Protein AF-A0A9D8TQY7-F1 (afdb_monomer)

Foldseek 3Di:
DVVVVVVVVVVVVVVVPPPPDDDDDDPDPPPPPPPPVPPPPPVPPPPPPQLDAAPADPDAQEEEEEDCVPPDPQLPPVCQQVADPDLPPDDPSSNVSVVVQVVVCVSRVHHHHYHYDHDDDQLPCLVVLLVLQVVVPVPRHPYYDYDPNSLVSNVVVVSFDFPLPDPDDPDDCVDAFWPNVVQQVPDPVSRTGRDGDGNSPCCVVSVPPDDDDDQVVCQVCVQVCCCVPPVDDDDVPDGPVNVVVVVD

Mean predicted aligned error: 16.56 Å

Radius of gyration: 27.58 Å; Cα contacts (8 Å, |Δi|>4): 219; chains: 1; bounding box: 53×70×76 Å

Secondary structure (DSSP, 8-state):
-HHHHHHHHHHHHHTTSS------------------------TT-------PPPPP-S--EEEEEE-GGGS-GGG--HHHHT--S-STTS-HHHHHHHHHHHHHHHHHT--EEEEEE----TTSSHHHHHHHHHTT-TT--SEEE--HHHHHHHHHTT-S--GGG--SSS--TTSTTB-HHHHHHT-SSSS---S--BTT-THHHHS-------HHHHHHTHHHHHHHHHSSPPPTT--HHHHHHHH-

Nearest PDB structures (foldseek):
  4u1x-assembly1_B  TM=4.548E-01  e=8.905E-01  Rattus norvegicus
  3n6v-assembly2_D  TM=4.865E-01  e=2.678E+00  Rattus norvegicus
  3n6v-assembly3_E  TM=4.275E-01  e=3.252E+00  Rattus norvegicus
  6qkz-assembly1_D  TM=2.836E-01  e=1.014E+00  Rattus norvegicus
  4u2q-assembly1_B  TM=2.685E-01  e=1.816E+00  Rattus norvegicus

pLDDT: mean 70.13, std 17.46, range [27.06, 92.38]

Structure (mmCIF, N/CA/C/O backbone):
data_AF-A0A9D8TQY7-F1
#
_entry.id   AF-A0A9D8TQY7-F1
#
loop_
_atom_site.group_PDB
_atom_site.id
_atom_site.type_symbol
_atom_site.label_atom_id
_atom_site.label_alt_id
_atom_site.label_comp_id
_atom_site.label_asym_id
_atom_site.label_entity_id
_atom_site.label_seq_id
_atom_site.pdbx_PDB_ins_code
_atom_site.Cartn_x
_atom_site.Cartn_y
_atom_site.Cartn_z
_atom_site.occupancy
_atom_site.B_iso_or_equiv
_atom_site.auth_seq_id
_atom_site.auth_comp_id
_atom_site.auth_asym_id
_atom_site.auth_atom_id
_atom_site.pdbx_PDB_model_num
ATOM 1 N N . MET A 1 1 ? 4.960 51.021 -53.515 1.00 54.62 1 MET A N 1
ATOM 2 C CA . MET A 1 1 ? 5.257 49.707 -54.134 1.00 54.62 1 MET A CA 1
ATOM 3 C C . MET A 1 1 ? 5.368 48.559 -53.124 1.00 54.62 1 MET A C 1
ATOM 5 O O . MET A 1 1 ? 4.685 47.575 -53.331 1.00 54.62 1 MET A O 1
ATOM 9 N N . LYS A 1 2 ? 6.082 48.676 -51.989 1.00 46.91 2 LYS A N 1
ATOM 10 C CA . LYS A 1 2 ? 6.204 47.576 -50.994 1.00 46.91 2 LYS A CA 1
ATOM 11 C C . LYS A 1 2 ? 4.916 47.194 -50.230 1.00 46.91 2 LYS A C 1
ATOM 13 O O . LYS A 1 2 ? 4.829 46.094 -49.707 1.00 46.91 2 LYS A O 1
ATOM 18 N N . ARG A 1 3 ? 3.904 48.071 -50.178 1.00 51.72 3 ARG A N 1
ATOM 19 C CA . ARG A 1 3 ? 2.602 47.786 -49.531 1.00 51.72 3 ARG A CA 1
ATOM 20 C C . ARG A 1 3 ? 1.597 47.065 -50.443 1.00 51.72 3 ARG A C 1
ATOM 22 O O . ARG A 1 3 ? 0.695 46.418 -49.933 1.00 51.72 3 ARG A O 1
ATOM 29 N N . LEU A 1 4 ? 1.778 47.127 -51.768 1.00 54.09 4 LEU A N 1
ATOM 30 C CA . LEU A 1 4 ? 0.938 46.380 -52.717 1.00 54.09 4 LEU A CA 1
ATOM 31 C C . LEU A 1 4 ? 1.364 44.907 -52.805 1.00 54.09 4 LEU A C 1
ATOM 33 O O . LEU A 1 4 ? 0.525 44.030 -52.965 1.00 54.09 4 LEU A O 1
ATOM 37 N N . THR A 1 5 ? 2.661 44.630 -52.647 1.00 59.47 5 THR A N 1
ATOM 38 C CA . THR A 1 5 ? 3.220 43.272 -52.728 1.00 59.47 5 THR A CA 1
ATOM 39 C C . THR A 1 5 ? 2.794 42.394 -51.548 1.00 59.47 5 THR A C 1
ATOM 41 O O . THR A 1 5 ? 2.527 41.214 -51.732 1.00 59.47 5 THR A O 1
ATOM 44 N N . VAL A 1 6 ? 2.659 42.974 -50.349 1.00 63.09 6 VAL A N 1
ATOM 45 C CA . VAL A 1 6 ? 2.203 42.252 -49.145 1.00 63.09 6 VAL A CA 1
ATOM 46 C C . VAL A 1 6 ? 0.713 41.901 -49.230 1.00 63.09 6 VAL A C 1
ATOM 48 O O . VAL A 1 6 ? 0.318 40.816 -48.814 1.00 63.09 6 VAL A O 1
ATOM 51 N N . LEU A 1 7 ? -0.106 42.769 -49.836 1.00 55.91 7 LEU A N 1
ATOM 52 C CA . LEU A 1 7 ? -1.533 42.498 -50.030 1.00 55.91 7 LEU A CA 1
ATOM 53 C C . LEU A 1 7 ? -1.775 41.377 -51.057 1.00 55.91 7 LEU A C 1
ATOM 55 O O . LEU A 1 7 ? -2.653 40.544 -50.861 1.00 55.91 7 LEU A O 1
ATOM 59 N N . LEU A 1 8 ? -0.963 41.325 -52.119 1.00 59.25 8 LEU A N 1
ATOM 60 C CA . LEU A 1 8 ? -1.016 40.272 -53.142 1.00 59.25 8 LEU A CA 1
ATOM 61 C C . LEU A 1 8 ? -0.548 38.904 -52.616 1.00 59.25 8 LEU A C 1
ATOM 63 O O . LEU A 1 8 ? -1.102 37.885 -53.021 1.00 59.25 8 LEU A O 1
ATOM 67 N N . LEU A 1 9 ? 0.407 38.871 -51.679 1.00 58.94 9 LEU A N 1
ATOM 68 C CA . LEU A 1 9 ? 0.838 37.630 -51.021 1.00 58.94 9 LEU A CA 1
ATOM 69 C C . LEU A 1 9 ? -0.196 37.094 -50.017 1.00 58.94 9 LEU A C 1
ATOM 71 O O . LEU A 1 9 ? -0.391 35.885 -49.940 1.00 58.94 9 LEU A O 1
ATOM 75 N N . LEU A 1 10 ? -0.902 37.971 -49.295 1.00 59.75 10 LEU A N 1
ATOM 76 C CA . LEU A 1 10 ? -1.998 37.570 -48.402 1.00 59.75 10 LEU A CA 1
ATOM 77 C C . LEU A 1 10 ? -3.225 37.063 -49.179 1.00 59.75 10 LEU A C 1
ATOM 79 O O . LEU A 1 10 ? -3.842 36.086 -48.762 1.00 59.75 10 LEU A O 1
ATOM 83 N N . LEU A 1 11 ? -3.538 37.653 -50.339 1.00 59.22 11 LEU A N 1
ATOM 84 C CA . LEU A 1 11 ? -4.644 37.187 -51.187 1.00 59.22 11 LEU A CA 1
ATOM 85 C C . LEU A 1 11 ? -4.376 35.808 -51.821 1.00 59.22 11 LEU A C 1
ATOM 87 O O . LEU A 1 11 ? -5.312 35.041 -52.028 1.00 59.22 11 LEU A O 1
ATOM 91 N N . ALA A 1 12 ? -3.111 35.474 -52.100 1.00 59.78 12 ALA A N 1
ATOM 92 C CA . ALA A 1 12 ? -2.728 34.189 -52.690 1.00 59.78 12 ALA A CA 1
ATOM 93 C C . ALA A 1 12 ? -2.844 33.007 -51.705 1.00 59.78 12 ALA A C 1
ATOM 95 O O . ALA A 1 12 ? -3.126 31.890 -52.130 1.00 59.78 12 ALA A O 1
ATOM 96 N N . ILE A 1 13 ? -2.686 33.249 -50.398 1.00 61.91 13 ILE A N 1
ATOM 97 C CA . ILE A 1 13 ? -2.799 32.214 -49.351 1.00 61.91 13 ILE A CA 1
ATOM 98 C C . ILE A 1 13 ? -4.272 31.932 -48.997 1.00 61.91 13 ILE A C 1
ATOM 100 O O . ILE A 1 13 ? -4.626 30.813 -48.636 1.00 61.91 13 ILE A O 1
ATOM 104 N N . LEU A 1 14 ? -5.161 32.916 -49.164 1.00 55.44 14 LEU A N 1
ATOM 105 C CA . LEU A 1 14 ? -6.606 32.754 -48.948 1.00 55.44 14 LEU A CA 1
ATOM 106 C C . LEU A 1 14 ? -7.331 32.052 -50.114 1.00 55.44 14 LEU A C 1
ATOM 108 O O . LEU A 1 14 ? -8.449 31.573 -49.936 1.00 55.44 14 LEU A O 1
ATOM 112 N N . ALA A 1 15 ? -6.704 31.941 -51.290 1.00 52.75 15 ALA A N 1
ATOM 113 C CA . ALA A 1 15 ? -7.315 31.349 -52.484 1.00 52.75 15 ALA A CA 1
ATOM 114 C C . ALA A 1 15 ? -7.179 29.814 -52.589 1.00 52.75 15 ALA A C 1
ATOM 116 O O . ALA A 1 15 ? -7.813 29.209 -53.451 1.00 52.75 15 ALA A O 1
ATOM 117 N N . THR A 1 16 ? -6.410 29.152 -51.714 1.00 55.72 16 THR A N 1
ATOM 118 C CA . THR A 1 16 ? -6.233 27.683 -51.738 1.00 55.72 16 THR A CA 1
ATOM 119 C C . THR A 1 16 ? -7.208 26.914 -50.836 1.00 55.72 16 THR A C 1
ATOM 121 O O . THR A 1 16 ? -7.104 25.697 -50.728 1.00 55.72 16 THR A O 1
ATOM 124 N N . GLY A 1 17 ? -8.178 27.589 -50.206 1.00 53.22 17 GLY A N 1
ATOM 125 C CA . GLY A 1 17 ? -9.135 26.973 -49.273 1.00 53.22 17 GLY A CA 1
ATOM 126 C C . GLY A 1 17 ? -10.486 26.533 -49.856 1.00 53.22 17 GLY A C 1
ATOM 127 O O . GLY A 1 17 ? -11.324 26.055 -49.100 1.00 53.22 17 GLY A O 1
ATOM 128 N N . LEU A 1 18 ? -10.747 26.706 -51.160 1.00 48.88 18 LEU A N 1
ATOM 129 C CA . LEU A 1 18 ? -12.101 26.545 -51.733 1.00 48.88 18 LEU A CA 1
ATOM 130 C C . LEU A 1 18 ? -12.198 25.597 -52.942 1.00 48.88 18 LEU A C 1
ATOM 132 O O . LEU A 1 18 ? -13.137 25.689 -53.728 1.00 48.88 18 LEU A O 1
ATOM 136 N N . ALA A 1 19 ? -11.276 24.643 -53.081 1.00 52.56 19 ALA A N 1
ATOM 137 C CA . ALA A 1 19 ? -11.350 23.621 -54.128 1.00 52.56 19 ALA A CA 1
ATOM 138 C C . ALA A 1 19 ? -11.209 22.197 -53.565 1.00 52.56 19 ALA A C 1
ATOM 140 O O . ALA A 1 19 ? -10.265 21.482 -53.877 1.00 52.56 19 ALA A O 1
ATOM 141 N N . SER A 1 20 ? -12.174 21.774 -52.745 1.00 39.06 20 SER A N 1
ATOM 142 C CA . SER A 1 20 ? -12.510 20.351 -52.596 1.00 39.06 20 SER A CA 1
ATOM 143 C C . SER A 1 20 ? -13.980 20.185 -52.197 1.00 39.06 20 SER A C 1
ATOM 145 O O . SER A 1 20 ? -14.322 19.820 -51.078 1.00 39.06 20 SER A O 1
ATOM 147 N N . CYS A 1 21 ? -14.867 20.493 -53.142 1.00 43.09 21 CYS A N 1
ATOM 148 C CA . CYS A 1 21 ? -16.241 19.999 -53.160 1.00 43.09 21 CYS A CA 1
ATOM 149 C C . CYS A 1 21 ? -16.398 19.172 -54.438 1.00 43.09 21 CYS A C 1
ATOM 151 O O . CYS A 1 21 ? -16.786 19.688 -55.484 1.00 43.09 21 CYS A O 1
ATOM 153 N N . GLY A 1 22 ? -16.030 17.892 -54.367 1.00 40.53 22 GLY A N 1
ATOM 154 C CA . GLY A 1 22 ? -16.432 16.899 -55.363 1.00 40.53 22 GLY A CA 1
ATOM 155 C C . GLY A 1 22 ? -17.918 16.535 -55.204 1.00 40.53 22 GLY A C 1
ATOM 156 O O . GLY A 1 22 ? -18.487 16.730 -54.127 1.00 40.53 22 GLY A O 1
ATOM 157 N N . PRO A 1 23 ? -18.581 16.032 -56.259 1.00 36.28 23 PRO A N 1
ATOM 158 C CA . PRO A 1 23 ? -20.018 15.775 -56.247 1.00 36.28 23 PRO A CA 1
ATOM 159 C C . PRO A 1 23 ? -20.405 14.688 -55.234 1.00 36.28 23 PRO A C 1
ATOM 161 O O . PRO A 1 23 ? -19.778 13.631 -55.156 1.00 36.28 23 PRO A O 1
ATOM 164 N N . LYS A 1 24 ? -21.489 14.954 -54.491 1.00 44.34 24 LYS A N 1
ATOM 165 C CA . LYS A 1 24 ? -22.156 14.026 -53.568 1.00 44.34 24 LYS A CA 1
ATOM 166 C C . LYS A 1 24 ? -22.461 12.689 -54.258 1.00 44.34 24 LYS A C 1
ATOM 168 O O . LYS A 1 24 ? -23.395 12.600 -55.053 1.00 44.34 24 LYS A O 1
ATOM 173 N N . LYS A 1 25 ? -21.729 11.638 -53.883 1.00 34.22 25 LYS A N 1
ATOM 174 C CA . LYS A 1 25 ? -22.266 10.271 -53.830 1.00 34.22 25 LYS A CA 1
ATOM 175 C C . LYS A 1 25 ? -23.003 10.116 -52.493 1.00 34.22 25 LYS A C 1
ATOM 177 O O . LYS A 1 25 ? -22.535 10.682 -51.504 1.00 34.22 25 LYS A O 1
ATOM 182 N N . PRO A 1 26 ? -24.152 9.423 -52.446 1.00 32.53 26 PRO A N 1
ATOM 183 C CA . PRO A 1 26 ? -24.892 9.245 -51.205 1.00 32.53 26 PRO A CA 1
ATOM 184 C C . PRO A 1 26 ? -23.993 8.511 -50.212 1.00 32.53 26 PRO A C 1
ATOM 186 O O . PRO A 1 26 ? -23.481 7.434 -50.514 1.00 32.53 26 PRO A O 1
ATOM 189 N N . ALA A 1 27 ? -23.760 9.129 -49.057 1.00 29.98 27 ALA A N 1
ATOM 190 C CA . ALA A 1 27 ? -23.162 8.439 -47.935 1.00 29.98 27 ALA A CA 1
ATOM 191 C C . ALA A 1 27 ? -24.153 7.356 -47.510 1.00 29.98 27 ALA A C 1
ATOM 193 O O . ALA A 1 27 ? -25.266 7.663 -47.081 1.00 29.98 27 ALA A O 1
ATOM 194 N N . THR A 1 28 ? -23.762 6.096 -47.680 1.00 32.41 28 THR A N 1
ATOM 195 C CA . THR A 1 28 ? -24.323 5.004 -46.898 1.00 32.41 28 THR A CA 1
ATOM 196 C C . THR A 1 28 ? -24.180 5.416 -45.442 1.00 32.41 28 THR A C 1
ATOM 198 O O . THR A 1 28 ? -23.069 5.626 -44.958 1.00 32.41 28 THR A O 1
ATOM 201 N N . THR A 1 29 ? -25.307 5.616 -44.772 1.00 33.50 29 THR A N 1
ATOM 202 C CA . THR A 1 29 ? -25.362 5.715 -43.322 1.00 33.50 29 THR A CA 1
ATOM 203 C C . THR A 1 29 ? -24.985 4.342 -42.775 1.00 33.50 29 THR A C 1
ATOM 205 O O . THR A 1 29 ? -25.846 3.520 -42.487 1.00 33.50 29 THR A O 1
ATOM 208 N N . GLU A 1 30 ? -23.688 4.062 -42.678 1.00 31.48 30 GLU A N 1
ATOM 209 C CA . GLU A 1 30 ? -23.213 3.173 -41.631 1.00 31.48 30 GLU A CA 1
ATOM 210 C C . GLU A 1 30 ? -23.289 3.999 -40.356 1.00 31.48 30 GLU A C 1
ATOM 212 O O . GLU A 1 30 ? -22.403 4.779 -40.013 1.00 31.48 30 GLU A O 1
ATOM 217 N N . THR A 1 31 ? -24.447 3.898 -39.706 1.00 29.09 31 THR A N 1
ATOM 218 C CA . THR A 1 31 ? -24.559 4.148 -38.281 1.00 29.09 31 THR A CA 1
ATOM 219 C C . THR A 1 31 ? -23.587 3.175 -37.629 1.00 29.09 31 THR A C 1
ATOM 221 O O . THR A 1 31 ? -23.940 2.033 -37.344 1.00 29.09 31 THR A O 1
ATOM 224 N N . THR A 1 32 ? -22.341 3.595 -37.427 1.00 29.09 32 THR A N 1
ATOM 225 C CA . THR A 1 32 ? -21.534 3.016 -36.364 1.00 29.09 32 THR A CA 1
ATOM 226 C C . THR A 1 32 ? -22.217 3.478 -35.095 1.00 29.09 32 THR A C 1
ATOM 228 O O . THR A 1 32 ? -21.957 4.560 -34.576 1.00 29.09 32 THR A O 1
ATOM 231 N N . THR A 1 33 ? -23.204 2.694 -34.673 1.00 29.23 33 THR A N 1
ATOM 232 C CA . THR A 1 33 ? -23.638 2.654 -33.292 1.00 29.23 33 THR A CA 1
ATOM 233 C C . THR A 1 33 ? -22.345 2.481 -32.512 1.00 29.23 33 THR A C 1
ATOM 235 O O . THR A 1 33 ? -21.700 1.435 -32.608 1.00 29.23 33 THR A O 1
ATOM 238 N N . GLU A 1 34 ? -21.900 3.534 -31.828 1.00 33.16 34 GLU A N 1
ATOM 239 C CA . GLU A 1 34 ? -21.079 3.339 -30.648 1.00 33.16 34 GLU A CA 1
ATOM 240 C C . GLU A 1 34 ? -21.919 2.410 -29.782 1.00 33.16 34 GLU A C 1
ATOM 242 O O . GLU A 1 34 ? -22.890 2.819 -29.148 1.00 33.16 34 GLU A O 1
ATOM 247 N N . ASN A 1 35 ? -21.606 1.117 -29.853 1.00 30.53 35 ASN A N 1
ATOM 248 C CA . ASN A 1 35 ? -21.857 0.228 -28.748 1.00 30.53 35 ASN A CA 1
ATOM 249 C C . ASN A 1 35 ? -21.014 0.829 -27.628 1.00 30.53 35 ASN A C 1
ATOM 251 O O . ASN A 1 35 ? -19.839 0.501 -27.472 1.00 30.53 35 ASN A O 1
ATOM 255 N N . GLU A 1 36 ? -21.613 1.784 -26.915 1.00 32.06 36 GLU A N 1
ATOM 256 C CA . GLU A 1 36 ? -21.389 1.964 -25.498 1.00 32.06 36 GLU A CA 1
ATOM 257 C C . GLU A 1 36 ? -21.323 0.537 -24.974 1.00 32.06 36 GLU A C 1
ATOM 259 O O . GLU A 1 36 ? -22.310 -0.202 -25.037 1.00 32.06 36 GLU A O 1
ATOM 264 N N . SER A 1 37 ? -20.108 0.080 -24.662 1.00 32.31 37 SER A N 1
ATOM 265 C CA . SER A 1 37 ? -19.941 -1.175 -23.966 1.00 32.31 37 SER A CA 1
ATOM 266 C C . SER A 1 37 ? -20.669 -0.938 -22.662 1.00 32.31 37 SER A C 1
ATOM 268 O O . SER A 1 37 ? -20.144 -0.298 -21.748 1.00 32.31 37 SER A O 1
ATOM 270 N N . GLU A 1 38 ? -21.928 -1.350 -22.647 1.00 27.86 38 GLU A N 1
ATOM 271 C CA . GLU A 1 38 ? -22.700 -1.552 -21.457 1.00 27.86 38 GLU A CA 1
ATOM 272 C C . GLU A 1 38 ? -21.769 -2.404 -20.604 1.00 27.86 38 GLU A C 1
ATOM 274 O O . GLU A 1 38 ? -21.530 -3.579 -20.889 1.00 27.86 38 GLU A O 1
ATOM 279 N N . TYR A 1 39 ? -21.128 -1.770 -19.618 1.00 27.11 39 TYR A N 1
ATOM 280 C CA . TYR A 1 39 ? -20.674 -2.492 -18.456 1.00 27.11 39 TYR A CA 1
ATOM 281 C C . TYR A 1 39 ? -21.967 -3.082 -17.929 1.00 27.11 39 TYR A C 1
ATOM 283 O O . TYR A 1 39 ? -22.702 -2.436 -17.179 1.00 27.11 39 TYR A O 1
ATOM 291 N N . THR A 1 40 ? -22.282 -4.295 -18.380 1.00 27.06 40 THR A N 1
ATOM 292 C CA . THR A 1 40 ? -23.133 -5.181 -17.627 1.00 27.06 40 THR A CA 1
ATOM 293 C C . THR A 1 40 ? -22.487 -5.161 -16.263 1.00 27.06 40 THR A C 1
ATOM 295 O O . THR A 1 40 ? -21.372 -5.654 -16.081 1.00 27.06 40 THR A O 1
ATOM 298 N N . THR A 1 41 ? -23.125 -4.452 -15.335 1.00 37.34 41 THR A N 1
ATOM 299 C CA . THR A 1 41 ? -22.855 -4.639 -13.926 1.00 37.34 41 THR A CA 1
ATOM 300 C C . THR A 1 41 ? -23.279 -6.074 -13.717 1.00 37.34 41 THR A C 1
ATOM 302 O O . THR A 1 41 ? -24.461 -6.351 -13.516 1.00 37.34 41 THR A O 1
ATOM 305 N N . ASP A 1 42 ? -22.338 -6.985 -13.937 1.00 31.97 42 ASP A N 1
ATOM 306 C CA . ASP A 1 42 ? -22.496 -8.357 -13.550 1.00 31.97 42 ASP A CA 1
ATOM 307 C C . ASP A 1 42 ? -22.674 -8.269 -12.042 1.00 31.97 42 ASP A C 1
ATOM 309 O O . ASP A 1 42 ? -21.753 -7.952 -11.286 1.00 31.97 42 ASP A O 1
ATOM 313 N N . LYS A 1 43 ? -23.934 -8.369 -11.622 1.00 37.94 43 LYS A N 1
ATOM 314 C CA . LYS A 1 43 ? -24.321 -8.303 -10.218 1.00 37.94 43 LYS A CA 1
ATOM 315 C C . LYS A 1 43 ? -23.876 -9.566 -9.471 1.00 37.94 43 LYS A C 1
ATOM 317 O O . LYS A 1 43 ? -24.206 -9.682 -8.300 1.00 37.94 43 LYS A O 1
ATOM 322 N N . ASP A 1 44 ? -23.094 -10.439 -10.114 1.00 38.28 44 ASP A N 1
ATOM 323 C CA . ASP A 1 44 ? -22.605 -11.712 -9.593 1.00 38.28 44 ASP A CA 1
ATOM 324 C C . ASP A 1 44 ? -21.063 -11.853 -9.604 1.00 38.28 44 ASP A C 1
ATOM 326 O O . ASP A 1 44 ? -20.536 -12.963 -9.680 1.00 38.28 44 ASP A O 1
ATOM 330 N N . VAL A 1 45 ? -20.297 -10.765 -9.411 1.00 40.97 45 VAL A N 1
ATOM 331 C CA . VAL A 1 45 ? -18.875 -10.879 -8.983 1.00 40.97 45 VAL A CA 1
ATOM 332 C C . VAL A 1 45 ? -18.749 -11.023 -7.457 1.00 40.97 45 VAL A C 1
ATOM 334 O O . VAL A 1 45 ? -17.706 -10.754 -6.873 1.00 40.97 45 VAL A O 1
ATOM 337 N N . ASP A 1 46 ? -19.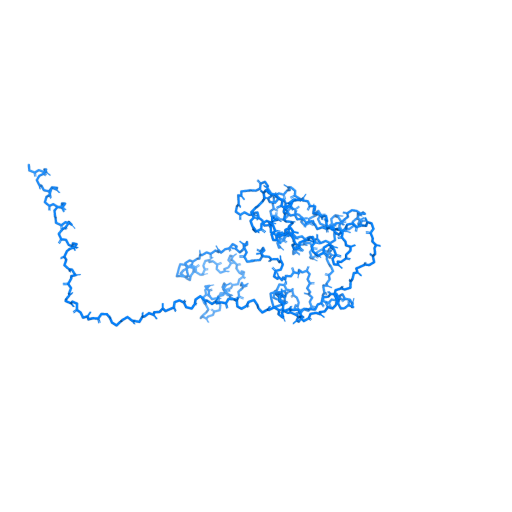798 -11.491 -6.777 1.00 47.03 46 ASP A N 1
ATOM 338 C CA . ASP A 1 46 ? -19.659 -12.052 -5.435 1.00 47.03 46 ASP A CA 1
ATOM 339 C C . ASP A 1 46 ? -19.588 -13.578 -5.534 1.00 47.03 46 ASP A C 1
ATOM 341 O O . ASP A 1 46 ? -20.464 -14.313 -5.085 1.00 47.03 46 ASP A O 1
ATOM 345 N N . LYS A 1 47 ? -18.474 -14.085 -6.078 1.00 45.91 47 LYS A N 1
ATOM 346 C CA . LYS A 1 47 ? -18.008 -15.430 -5.702 1.00 45.91 47 LYS A CA 1
ATOM 347 C C . LYS A 1 47 ? -17.380 -15.411 -4.299 1.00 45.91 47 LYS A C 1
ATOM 349 O O . LYS A 1 47 ? -16.416 -16.126 -4.050 1.00 45.91 47 LYS A O 1
ATOM 354 N N . GLY A 1 48 ? -17.894 -14.567 -3.398 1.00 46.50 48 GLY A N 1
ATOM 355 C CA . GLY A 1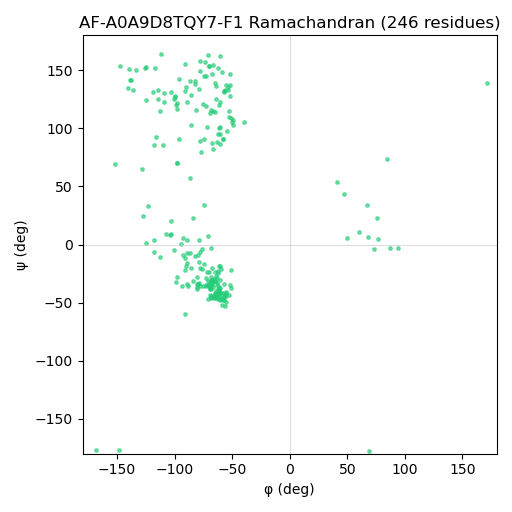 48 ? -18.270 -14.898 -2.031 1.00 46.50 48 GLY A CA 1
ATOM 356 C C . GLY A 1 48 ? -17.319 -15.811 -1.295 1.00 46.50 48 GLY A C 1
ATOM 357 O O . GLY A 1 48 ? -17.737 -16.836 -0.757 1.00 46.50 48 GLY A O 1
ATOM 358 N N . ARG A 1 49 ? -16.036 -15.453 -1.231 1.00 56.66 49 ARG A N 1
ATOM 359 C CA . ARG A 1 49 ? -15.230 -15.950 -0.125 1.00 56.66 49 ARG A CA 1
ATOM 360 C C . ARG A 1 49 ? -15.780 -15.253 1.113 1.00 56.66 49 ARG A C 1
ATOM 362 O O . ARG A 1 49 ? -15.725 -14.029 1.186 1.00 56.66 49 ARG A O 1
ATOM 369 N N . GLU A 1 50 ? -16.344 -16.017 2.047 1.00 58.50 50 GLU A N 1
ATOM 370 C CA . GLU A 1 50 ? -16.855 -15.457 3.299 1.00 58.50 50 GLU A CA 1
ATOM 371 C C . GLU A 1 50 ? -15.756 -14.618 3.961 1.00 58.50 50 GLU A C 1
ATOM 373 O O . GLU A 1 50 ? -14.739 -15.139 4.431 1.00 58.50 50 GLU A O 1
ATOM 378 N N . VAL A 1 51 ? -15.946 -13.297 3.965 1.00 64.19 51 VAL A N 1
ATOM 379 C CA . VAL A 1 51 ? -15.073 -12.377 4.686 1.00 64.19 51 VAL A CA 1
ATOM 380 C C . VAL A 1 51 ? -15.379 -12.574 6.159 1.00 64.19 51 VAL A C 1
ATOM 382 O O . VAL A 1 51 ? -16.400 -12.121 6.677 1.00 64.19 51 VAL A O 1
ATOM 385 N N . ARG A 1 52 ? -14.511 -13.322 6.835 1.00 67.06 52 ARG A N 1
ATOM 386 C CA . ARG A 1 52 ? -14.632 -13.544 8.269 1.00 67.06 52 ARG A CA 1
ATOM 387 C C . ARG A 1 52 ? -14.186 -12.281 8.995 1.00 67.06 52 ARG A C 1
ATOM 389 O O . ARG A 1 52 ? -13.029 -11.886 8.867 1.00 67.06 52 ARG A O 1
ATOM 396 N N . ALA A 1 53 ? -15.087 -11.700 9.784 1.00 69.88 53 ALA A N 1
ATOM 397 C CA . ALA A 1 53 ? -14.740 -10.613 10.689 1.00 69.88 53 ALA A CA 1
ATOM 398 C C . ALA A 1 53 ? -13.541 -11.017 11.558 1.00 69.88 53 ALA A C 1
ATOM 400 O O . ALA A 1 53 ? -13.456 -12.154 12.049 1.00 69.88 53 ALA A O 1
ATOM 401 N N . LEU A 1 54 ? -12.607 -10.086 11.728 1.00 72.12 54 LEU A N 1
ATOM 402 C CA . LEU A 1 54 ? -11.482 -10.286 12.620 1.00 72.12 54 LEU A CA 1
ATOM 403 C C . LEU A 1 54 ? -11.987 -10.264 14.071 1.00 72.12 54 LEU A C 1
ATOM 405 O O . LEU A 1 54 ? -13.035 -9.682 14.366 1.00 72.12 54 LEU A O 1
ATOM 409 N N . PRO A 1 55 ? -11.280 -10.928 15.001 1.00 72.94 55 PRO A N 1
ATOM 410 C CA . PRO A 1 55 ? -11.580 -10.787 16.416 1.00 72.94 55 PRO A CA 1
ATOM 411 C C . PRO A 1 55 ? -11.585 -9.306 16.799 1.00 72.94 55 PRO A C 1
ATOM 413 O O . PRO A 1 55 ? -10.680 -8.571 16.402 1.00 72.94 55 PRO A O 1
ATOM 416 N N . ALA A 1 56 ? -12.585 -8.892 17.580 1.00 70.56 56 ALA A N 1
ATOM 417 C CA . ALA A 1 56 ? -12.666 -7.527 18.079 1.00 70.56 56 ALA A CA 1
ATOM 418 C C . ALA A 1 56 ? -11.341 -7.135 18.752 1.00 70.56 56 ALA A C 1
ATOM 420 O O . ALA A 1 56 ? -10.824 -7.856 19.610 1.00 70.56 56 ALA A O 1
ATOM 421 N N . SER A 1 57 ? -10.793 -6.006 18.322 1.00 70.44 57 SER A N 1
ATOM 422 C CA . SER A 1 57 ? -9.514 -5.473 18.765 1.00 70.44 57 SER A CA 1
ATOM 423 C C . SER A 1 57 ? -9.649 -3.964 18.888 1.00 70.44 57 SER A C 1
ATOM 425 O O . SER A 1 57 ? -10.142 -3.315 17.971 1.00 70.44 57 SER A O 1
ATOM 427 N N . ASP A 1 58 ? -9.150 -3.405 19.988 1.00 75.44 58 ASP A N 1
ATOM 428 C CA . ASP A 1 58 ? -9.098 -1.951 20.191 1.00 75.44 58 ASP A CA 1
ATOM 429 C C . ASP A 1 58 ? -7.969 -1.288 19.374 1.00 75.44 58 ASP A C 1
ATOM 431 O O . ASP A 1 58 ? -7.802 -0.069 19.389 1.00 75.44 58 ASP A O 1
ATOM 435 N N . ARG A 1 59 ? -7.160 -2.092 18.672 1.00 81.69 59 ARG A N 1
ATOM 436 C CA . ARG A 1 59 ? -6.070 -1.630 17.809 1.00 81.69 59 ARG A CA 1
ATOM 437 C C . ARG A 1 59 ? -6.582 -1.293 16.408 1.00 81.69 59 ARG A C 1
ATOM 439 O O . ARG A 1 59 ? -7.178 -2.155 15.761 1.00 81.69 59 ARG A O 1
ATOM 446 N N . SER A 1 60 ? -6.253 -0.097 15.926 1.00 87.12 60 SER A N 1
ATOM 447 C CA . SER A 1 60 ? -6.364 0.286 14.517 1.00 87.12 60 SER A CA 1
ATOM 448 C C . SER A 1 60 ? -5.362 -0.482 13.648 1.00 87.12 60 SER A C 1
ATOM 450 O O . SER A 1 60 ? -4.249 -0.797 14.075 1.00 87.12 60 SER A O 1
ATOM 452 N N . PHE A 1 61 ? -5.751 -0.780 12.411 1.00 88.31 61 PHE A N 1
ATOM 453 C CA . PHE A 1 61 ? -4.836 -1.216 11.365 1.00 88.31 61 PHE A CA 1
ATOM 454 C C . PHE A 1 61 ? -4.153 0.012 10.762 1.00 88.31 61 PHE A C 1
ATOM 456 O O . PHE A 1 61 ? -4.818 0.874 10.186 1.00 88.31 61 PHE A O 1
ATOM 463 N N . LYS A 1 62 ? -2.836 0.113 10.922 1.00 90.38 62 LYS A N 1
ATOM 464 C CA . LYS A 1 62 ? -2.070 1.319 10.601 1.00 90.38 62 LYS A CA 1
ATOM 465 C C . LYS A 1 62 ? -1.421 1.216 9.230 1.00 90.38 62 LYS A C 1
ATOM 467 O O . LYS A 1 62 ? -0.602 0.328 8.996 1.00 90.38 62 LYS A O 1
ATOM 472 N N . ILE A 1 63 ? -1.739 2.157 8.352 1.00 89.69 63 ILE A N 1
ATOM 473 C CA . ILE A 1 63 ? -1.143 2.275 7.023 1.00 89.69 63 ILE A CA 1
ATOM 474 C C . ILE A 1 63 ? -0.304 3.548 6.996 1.00 89.69 63 ILE A C 1
ATOM 476 O O . ILE A 1 63 ? -0.847 4.644 7.107 1.00 89.69 63 ILE A O 1
ATOM 480 N N . GLU A 1 64 ? 1.008 3.402 6.849 1.00 89.00 64 GLU A N 1
ATOM 481 C CA . GLU A 1 64 ? 1.899 4.528 6.570 1.00 89.00 64 GLU A CA 1
ATOM 482 C C . GLU A 1 64 ? 1.893 4.841 5.079 1.00 89.00 64 GLU A C 1
ATOM 484 O O . GLU A 1 64 ? 1.893 3.933 4.246 1.00 89.00 64 GLU A O 1
ATOM 489 N N . MET A 1 65 ? 1.868 6.129 4.753 1.00 83.44 65 MET A N 1
ATOM 490 C CA . MET A 1 65 ? 1.968 6.618 3.389 1.00 83.44 65 MET A CA 1
ATOM 491 C C . MET A 1 65 ? 2.675 7.968 3.316 1.00 83.44 65 MET A C 1
ATOM 493 O O . MET A 1 65 ? 2.587 8.797 4.224 1.00 83.44 65 MET A O 1
ATOM 497 N N . SER A 1 66 ? 3.295 8.230 2.167 1.00 77.94 66 SER A N 1
ATOM 498 C CA . SER A 1 66 ? 3.761 9.575 1.824 1.00 77.94 66 SER A CA 1
ATOM 499 C C . SER A 1 66 ? 2.617 10.588 1.876 1.00 77.94 66 SER A C 1
ATOM 501 O O . SER A 1 66 ? 1.551 10.381 1.290 1.00 77.94 66 SER A O 1
ATOM 503 N N . ASP A 1 67 ? 2.854 11.726 2.525 1.00 76.06 67 ASP A N 1
ATOM 504 C CA . ASP A 1 67 ? 1.886 12.812 2.597 1.00 76.06 67 ASP A CA 1
ATOM 505 C C . ASP A 1 67 ? 1.844 13.611 1.293 1.00 76.06 67 ASP A C 1
ATOM 507 O O . ASP A 1 67 ? 2.390 14.702 1.205 1.00 76.06 67 ASP A O 1
ATOM 511 N N . PHE A 1 68 ? 1.173 13.142 0.247 1.00 69.88 68 PHE A N 1
ATOM 512 C CA . PHE A 1 68 ? 1.028 13.961 -0.965 1.00 69.88 68 PHE A CA 1
ATOM 513 C C . PHE A 1 68 ? -0.052 15.050 -0.850 1.00 69.88 68 PHE A C 1
ATOM 515 O O . PHE A 1 68 ? -0.254 15.822 -1.790 1.00 69.88 68 PHE A O 1
ATOM 522 N N . ARG A 1 69 ? -0.699 15.228 0.311 1.00 65.88 69 ARG A N 1
ATOM 523 C CA . ARG A 1 69 ? -1.783 16.216 0.478 1.00 65.88 69 ARG A CA 1
ATOM 524 C C . ARG A 1 69 ? -1.301 17.644 0.267 1.00 65.88 69 ARG A C 1
ATOM 526 O O . ARG A 1 69 ? -2.079 18.471 -0.216 1.00 65.88 69 ARG A O 1
ATOM 533 N N . ASN A 1 70 ? -0.027 17.909 0.551 1.00 59.19 70 ASN A N 1
ATOM 534 C CA . ASN A 1 70 ? 0.623 19.205 0.341 1.00 59.19 70 ASN A CA 1
ATOM 535 C C . ASN A 1 70 ? 1.481 19.278 -0.934 1.00 59.19 70 ASN A C 1
ATOM 537 O O . ASN A 1 70 ? 1.963 20.359 -1.271 1.00 59.19 70 ASN A O 1
ATOM 541 N N . ALA A 1 71 ? 1.646 18.169 -1.662 1.00 60.91 71 ALA A N 1
ATOM 542 C CA . ALA A 1 71 ? 2.368 18.154 -2.928 1.00 60.91 71 ALA A CA 1
ATOM 543 C C . ALA A 1 71 ? 1.572 18.861 -4.043 1.00 60.91 71 ALA A C 1
ATOM 545 O O . ALA A 1 71 ? 0.356 19.088 -3.930 1.00 60.91 71 ALA A O 1
ATOM 546 N N . GLU A 1 72 ? 2.260 19.222 -5.134 1.00 57.88 72 GLU A N 1
ATOM 547 C CA . GLU A 1 72 ? 1.601 19.708 -6.350 1.00 57.88 72 GLU A CA 1
ATOM 548 C C . GLU A 1 72 ? 0.500 18.722 -6.786 1.00 57.88 72 GLU A C 1
ATOM 550 O O . GLU A 1 72 ? 0.581 17.520 -6.541 1.00 57.88 72 GLU A O 1
ATOM 555 N N . LYS A 1 73 ? -0.584 19.245 -7.375 1.00 51.03 73 LYS A N 1
ATOM 556 C CA . LYS A 1 73 ? -1.871 18.543 -7.575 1.00 51.03 73 LYS A CA 1
ATOM 557 C C . LYS A 1 73 ? -1.785 17.155 -8.226 1.00 51.03 73 LYS A C 1
ATOM 559 O O . LYS A 1 73 ? -2.721 16.375 -8.055 1.00 51.03 73 LYS A O 1
ATOM 564 N N . ASP A 1 74 ? -0.713 16.859 -8.948 1.00 48.72 74 ASP A N 1
ATOM 565 C CA . ASP A 1 74 ? -0.635 15.718 -9.854 1.00 48.72 74 ASP A CA 1
ATOM 566 C C . ASP A 1 74 ? -0.049 14.445 -9.218 1.00 48.72 74 ASP A C 1
ATOM 568 O O . ASP A 1 74 ? -0.185 13.371 -9.797 1.00 48.72 74 ASP A O 1
ATOM 572 N N . SER A 1 75 ? 0.501 14.518 -8.000 1.00 55.16 75 SER A N 1
ATOM 573 C CA . SER A 1 75 ? 1.051 13.363 -7.259 1.00 55.16 75 SER A CA 1
ATOM 574 C C . SER A 1 75 ? 0.195 12.907 -6.066 1.00 55.16 75 SER A C 1
ATOM 576 O O . SER A 1 75 ? 0.614 12.046 -5.295 1.00 55.16 75 SER A O 1
ATOM 578 N N . LYS A 1 76 ? -1.027 13.441 -5.914 1.00 66.31 76 LYS A N 1
ATOM 579 C CA . LYS A 1 76 ? -1.954 13.079 -4.823 1.00 66.31 76 LYS A CA 1
ATOM 580 C C . LYS A 1 76 ? -2.633 11.745 -5.090 1.00 66.31 76 LYS A C 1
ATOM 582 O O . LYS A 1 76 ? -3.698 11.686 -5.709 1.00 66.31 76 LYS A O 1
ATOM 587 N N . ASN A 1 77 ? -1.998 10.679 -4.638 1.00 69.69 77 ASN A N 1
ATOM 588 C CA . ASN A 1 77 ? -2.534 9.330 -4.734 1.00 69.69 77 ASN A CA 1
ATOM 589 C C . ASN A 1 77 ? -3.208 8.859 -3.438 1.00 69.69 77 ASN A C 1
ATOM 591 O O . ASN A 1 77 ? -4.177 8.099 -3.472 1.00 69.69 77 ASN A O 1
ATOM 595 N N . ASP A 1 78 ? -2.759 9.397 -2.306 1.00 76.88 78 ASP A N 1
ATOM 596 C CA . ASP A 1 78 ? -3.290 9.164 -0.964 1.00 76.88 78 ASP A CA 1
ATOM 597 C C . ASP A 1 78 ? -4.814 9.358 -0.895 1.00 76.88 78 ASP A C 1
ATOM 599 O O . ASP A 1 78 ? -5.520 8.557 -0.284 1.00 76.88 78 ASP A O 1
ATOM 603 N N . ILE A 1 79 ? -5.352 10.339 -1.628 1.00 78.94 79 ILE A N 1
ATOM 604 C CA . ILE A 1 79 ? -6.793 10.619 -1.689 1.00 78.94 79 ILE A CA 1
ATOM 605 C C . ILE A 1 79 ? -7.626 9.463 -2.268 1.00 78.94 79 ILE A C 1
ATOM 607 O O . ILE A 1 79 ? -8.817 9.373 -1.974 1.00 78.94 79 ILE A O 1
ATOM 611 N N . TYR A 1 80 ? -7.035 8.588 -3.089 1.00 79.94 80 TYR A N 1
ATOM 612 C CA . TYR A 1 80 ? -7.711 7.430 -3.687 1.00 79.94 80 TYR A CA 1
ATOM 613 C C . TYR A 1 80 ? -7.600 6.170 -2.813 1.00 79.94 80 TYR A C 1
ATOM 615 O O . TYR A 1 80 ? -8.410 5.242 -2.946 1.00 79.94 80 TYR A O 1
ATOM 623 N N . LEU A 1 81 ? -6.644 6.155 -1.879 1.00 83.69 81 LEU A N 1
ATOM 624 C CA . LEU A 1 81 ? -6.494 5.114 -0.866 1.00 83.69 81 LEU A CA 1
ATOM 625 C C . LEU A 1 81 ? -7.254 5.453 0.419 1.00 83.69 81 LEU A C 1
ATOM 627 O O . LEU A 1 81 ? -8.147 4.700 0.799 1.00 83.69 81 LEU A O 1
ATOM 631 N N . ALA A 1 82 ? -6.924 6.565 1.074 1.00 87.00 82 ALA A N 1
ATOM 632 C CA . ALA A 1 82 ? -7.520 6.959 2.348 1.00 87.00 82 ALA A CA 1
ATOM 633 C C . ALA A 1 82 ? -8.942 7.502 2.183 1.00 87.00 82 ALA A C 1
ATOM 635 O O . ALA A 1 82 ? -9.823 7.218 2.996 1.00 87.00 82 ALA A O 1
ATOM 636 N N . GLY A 1 83 ? -9.190 8.213 1.081 1.00 86.56 83 GLY A N 1
ATOM 637 C CA . GLY A 1 83 ? -10.452 8.909 0.883 1.00 86.56 83 GLY A CA 1
ATOM 638 C C . GLY A 1 83 ? -10.626 10.095 1.833 1.00 86.56 83 GLY A C 1
ATOM 639 O O . GLY A 1 83 ? -9.723 10.445 2.589 1.00 86.56 83 GLY A O 1
ATOM 640 N N . PRO A 1 84 ? -11.779 10.769 1.760 1.00 87.50 84 PRO A N 1
ATOM 641 C CA . PRO A 1 84 ? -12.094 11.877 2.651 1.00 87.50 84 PRO A CA 1
ATOM 642 C C . PRO A 1 84 ? -12.526 11.391 4.041 1.00 87.50 84 PRO A C 1
ATOM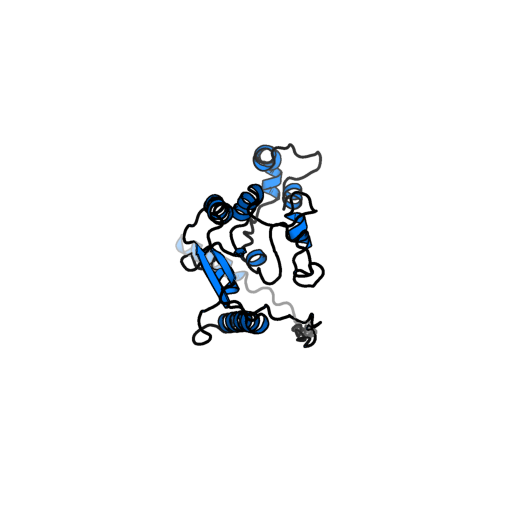 644 O O . PRO A 1 84 ? -13.061 10.296 4.179 1.00 87.50 84 PRO A O 1
ATOM 647 N N . ASP A 1 85 ? -12.404 12.254 5.053 1.00 86.69 85 ASP A N 1
ATOM 648 C CA . ASP A 1 85 ? -12.860 11.956 6.424 1.00 86.69 85 ASP A CA 1
ATOM 649 C C . ASP A 1 85 ? -14.394 11.914 6.556 1.00 86.69 85 ASP A C 1
ATOM 651 O O . ASP A 1 85 ? -14.941 11.293 7.470 1.00 86.69 85 ASP A O 1
ATOM 655 N N . ALA A 1 86 ? -15.099 12.590 5.644 1.00 87.94 86 ALA A N 1
ATOM 656 C CA . ALA A 1 86 ? -16.551 12.700 5.633 1.00 87.94 86 ALA A CA 1
ATOM 657 C C . ALA A 1 86 ? -17.126 12.450 4.238 1.00 87.94 86 ALA A C 1
ATOM 659 O O . ALA A 1 86 ? -16.508 12.748 3.212 1.00 87.94 86 ALA A O 1
ATOM 660 N N . ARG A 1 87 ? -18.353 11.926 4.221 1.00 89.25 87 ARG A N 1
ATOM 661 C CA . ARG A 1 87 ? -19.085 11.611 2.996 1.00 89.25 87 ARG A CA 1
ATOM 662 C C . ARG A 1 87 ? -19.683 12.855 2.340 1.00 89.25 87 ARG A C 1
ATOM 664 O O . ARG A 1 87 ? -19.771 12.931 1.116 1.00 89.25 87 ARG A O 1
ATOM 671 N N . GLU A 1 88 ? -20.140 13.822 3.128 1.00 91.81 88 GLU A N 1
ATOM 672 C CA . GLU A 1 88 ? -20.758 15.048 2.629 1.00 91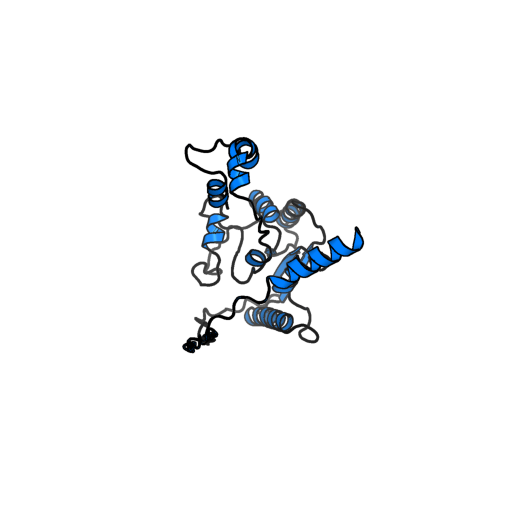.81 88 GLU A CA 1
ATOM 673 C C . GLU A 1 88 ? -19.719 16.059 2.123 1.00 91.81 88 GLU A C 1
ATOM 675 O O . GLU A 1 88 ? -18.602 16.148 2.621 1.00 91.81 88 GLU A O 1
ATOM 680 N N . GLY A 1 89 ? -20.100 16.872 1.133 1.00 87.50 89 GLY A N 1
ATOM 681 C CA . GLY A 1 89 ? -19.261 17.976 0.645 1.00 87.50 89 GLY A CA 1
ATOM 682 C C . GLY A 1 89 ? -18.096 17.569 -0.266 1.00 87.50 89 GLY A C 1
ATOM 683 O O . GLY A 1 89 ? -17.324 18.432 -0.677 1.00 87.50 89 GLY A O 1
ATOM 684 N N . VAL A 1 90 ? -17.988 16.287 -0.627 1.00 88.94 90 VAL A N 1
ATOM 685 C CA . VAL A 1 90 ? -16.950 15.755 -1.524 1.00 88.94 90 VAL A CA 1
ATOM 686 C C . VAL A 1 90 ? -17.520 15.292 -2.868 1.00 88.94 90 VAL A C 1
ATOM 688 O O . VAL A 1 90 ? -18.729 15.105 -3.036 1.00 88.94 90 VAL A O 1
ATOM 691 N N . SER A 1 91 ? -16.633 15.110 -3.850 1.00 89.06 91 SER A N 1
ATOM 692 C CA . SER A 1 91 ? -16.988 14.628 -5.190 1.00 89.06 91 SER A CA 1
ATOM 693 C C . SER A 1 91 ? -17.623 13.233 -5.155 1.00 89.06 91 SER A C 1
ATOM 695 O O . SER A 1 91 ? -17.454 12.478 -4.199 1.00 89.06 91 SER A O 1
ATOM 697 N N . SER A 1 92 ? -18.308 12.845 -6.234 1.00 89.81 92 SER A N 1
ATOM 698 C CA . SER A 1 92 ? -18.878 11.495 -6.373 1.00 89.81 92 SER A CA 1
ATOM 699 C C . SER A 1 92 ? -17.829 10.384 -6.234 1.00 89.81 92 SER A C 1
ATOM 701 O O . SER A 1 92 ? -18.123 9.322 -5.693 1.00 89.81 92 SER A O 1
ATOM 703 N N . ILE A 1 93 ? -16.597 10.636 -6.685 1.00 85.81 93 ILE A N 1
ATOM 704 C CA . ILE A 1 93 ? -15.460 9.725 -6.509 1.00 85.81 93 ILE A CA 1
ATOM 705 C C . ILE A 1 93 ? -15.061 9.653 -5.029 1.00 85.81 93 ILE A C 1
ATOM 707 O O . ILE A 1 93 ? -14.921 8.556 -4.500 1.00 85.81 93 ILE A O 1
ATOM 711 N N . GLY A 1 94 ? -14.957 10.797 -4.343 1.00 88.75 94 GLY A N 1
ATOM 712 C CA . GLY A 1 94 ? -14.666 10.847 -2.906 1.00 88.75 94 GLY A CA 1
ATOM 713 C C . GLY A 1 94 ? -15.692 10.079 -2.067 1.00 88.75 94 GLY A C 1
ATOM 714 O O . GLY A 1 94 ? -15.306 9.316 -1.188 1.00 88.75 94 GLY A O 1
ATOM 715 N N . GLN A 1 95 ? -16.982 10.197 -2.399 1.00 92.00 95 GLN A N 1
ATOM 716 C CA . GLN A 1 95 ? -18.052 9.430 -1.745 1.00 92.00 95 GLN A CA 1
ATOM 717 C C . GLN A 1 95 ? -17.871 7.921 -1.931 1.00 92.00 95 GLN A C 1
ATOM 719 O O . GLN A 1 95 ? -17.969 7.171 -0.968 1.00 92.00 95 GLN A O 1
ATOM 724 N N . LYS A 1 96 ? -17.547 7.465 -3.149 1.00 90.50 96 LYS A N 1
ATOM 725 C CA . LYS A 1 96 ? -17.306 6.038 -3.422 1.00 90.50 96 LYS A CA 1
ATOM 726 C C . LYS A 1 96 ? -16.111 5.486 -2.644 1.00 90.50 96 LYS A C 1
ATOM 728 O O . LYS A 1 96 ? -16.168 4.350 -2.190 1.00 90.50 96 LYS A O 1
ATOM 733 N N . ILE A 1 97 ? -15.043 6.270 -2.496 1.00 88.94 97 ILE A N 1
ATOM 734 C CA . ILE A 1 97 ? -13.853 5.865 -1.733 1.00 88.94 97 ILE A CA 1
ATOM 735 C C . ILE A 1 97 ? -14.179 5.791 -0.237 1.00 88.94 97 ILE A C 1
ATOM 737 O O . ILE A 1 97 ? -13.831 4.804 0.407 1.00 88.94 97 ILE A O 1
ATOM 741 N N . TYR A 1 98 ? -14.905 6.783 0.293 1.00 91.31 98 TYR A N 1
ATOM 742 C CA . TYR A 1 98 ? -15.409 6.759 1.669 1.00 91.31 98 TYR A CA 1
ATOM 743 C C . TYR A 1 98 ? -16.260 5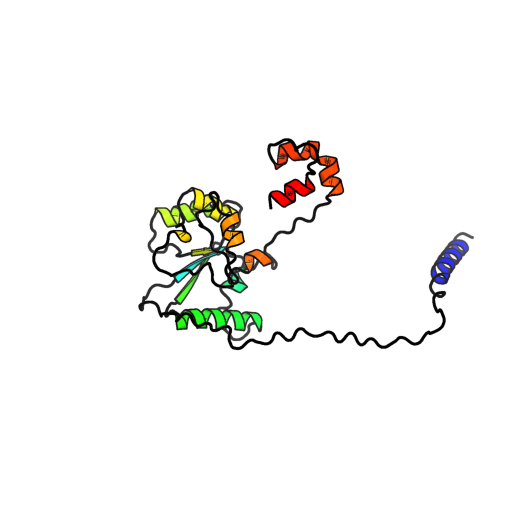.509 1.929 1.00 91.31 98 TYR A C 1
ATOM 745 O O . TYR A 1 98 ? -15.972 4.745 2.849 1.00 91.31 98 TYR A O 1
ATOM 753 N N . ASP A 1 99 ? -17.261 5.263 1.076 1.00 92.38 99 ASP A N 1
ATOM 754 C CA . ASP A 1 99 ? -18.178 4.129 1.203 1.00 92.38 99 ASP A CA 1
ATOM 755 C C . ASP A 1 99 ? -17.414 2.788 1.104 1.00 92.38 99 ASP A C 1
ATOM 757 O O . ASP A 1 99 ? -17.683 1.866 1.876 1.00 92.38 99 ASP A O 1
ATOM 761 N N . ARG A 1 100 ? -16.409 2.684 0.216 1.00 90.31 100 ARG A N 1
ATOM 762 C CA . ARG A 1 100 ? -15.517 1.512 0.102 1.00 90.31 100 ARG A CA 1
ATOM 763 C C . ARG A 1 100 ? -14.770 1.244 1.409 1.00 90.31 100 ARG A C 1
ATOM 765 O O . ARG A 1 100 ? -14.784 0.114 1.894 1.00 90.31 100 ARG A O 1
ATOM 772 N N . ASN A 1 101 ? -14.111 2.261 1.961 1.00 90.19 101 ASN A N 1
ATOM 773 C CA . ASN A 1 101 ? -13.286 2.108 3.158 1.00 90.19 101 ASN A CA 1
ATOM 774 C C . ASN A 1 101 ? -14.155 1.802 4.386 1.00 90.19 101 ASN A C 1
ATOM 776 O O . ASN A 1 101 ? -13.863 0.850 5.106 1.00 90.19 101 ASN A O 1
ATOM 780 N N . LYS A 1 102 ? -15.284 2.506 4.565 1.00 91.12 102 LYS A N 1
ATOM 781 C CA . LYS A 1 102 ? -16.249 2.204 5.637 1.00 91.12 102 LYS A CA 1
ATOM 782 C C . LYS A 1 102 ? -16.812 0.800 5.549 1.00 91.12 102 LYS A C 1
ATOM 784 O O . LYS A 1 102 ? -16.868 0.100 6.557 1.00 91.12 102 LYS A O 1
ATOM 789 N N . ARG A 1 103 ? -17.143 0.341 4.343 1.00 89.88 103 ARG A N 1
ATOM 790 C CA . ARG A 1 103 ? -17.618 -1.026 4.150 1.00 89.88 103 ARG A CA 1
ATOM 791 C C . ARG A 1 103 ? -16.570 -2.067 4.557 1.00 89.88 103 ARG A C 1
ATOM 793 O O . ARG A 1 103 ? -16.941 -3.083 5.142 1.00 89.88 103 ARG A O 1
ATOM 800 N N . ALA A 1 104 ? -15.292 -1.833 4.255 1.00 86.50 104 ALA A N 1
ATOM 801 C CA . ALA A 1 104 ? -14.202 -2.724 4.650 1.00 86.50 104 ALA A CA 1
ATOM 802 C C . ALA A 1 104 ? -14.011 -2.758 6.177 1.00 86.50 104 ALA A C 1
ATOM 804 O O . ALA A 1 104 ? -13.918 -3.844 6.748 1.00 86.50 104 ALA A O 1
ATOM 805 N N . GLU A 1 105 ? -14.027 -1.594 6.834 1.00 88.19 105 GLU A N 1
ATOM 806 C CA . GLU A 1 105 ? -13.972 -1.473 8.299 1.00 88.19 105 GLU A CA 1
ATOM 807 C C . GLU A 1 105 ? -15.113 -2.249 8.977 1.00 88.19 105 GLU A C 1
ATOM 809 O O . GLU A 1 105 ? -14.875 -3.049 9.882 1.00 88.19 105 GLU A O 1
ATOM 814 N N . GLU A 1 106 ? -16.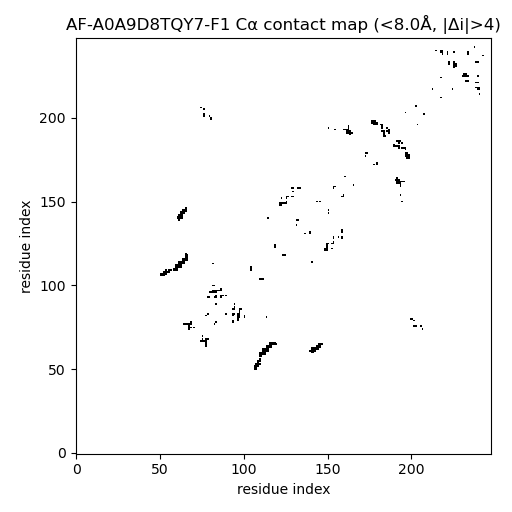348 -2.081 8.495 1.00 86.94 106 GLU A N 1
ATOM 815 C CA . GLU A 1 106 ? -17.536 -2.766 9.017 1.00 86.94 106 GLU A CA 1
ATOM 816 C C . GLU A 1 106 ? -17.489 -4.286 8.818 1.00 86.94 106 GLU A C 1
ATOM 818 O O . GLU A 1 106 ? -17.844 -5.040 9.723 1.00 86.94 106 GLU A O 1
ATOM 823 N N . LEU A 1 107 ? -17.063 -4.747 7.636 1.00 84.56 107 LEU A N 1
ATOM 824 C CA . LEU A 1 107 ? -16.948 -6.175 7.323 1.00 84.56 107 LEU A CA 1
ATOM 825 C C . LEU A 1 107 ? -15.914 -6.878 8.193 1.00 84.56 107 LEU A C 1
ATOM 827 O O . LEU A 1 107 ? -16.127 -8.007 8.635 1.00 84.56 107 LEU A O 1
ATOM 831 N N . LEU A 1 108 ? -14.774 -6.221 8.388 1.00 82.69 108 LEU A N 1
ATOM 832 C CA . LEU A 1 108 ? -13.635 -6.795 9.086 1.00 82.69 108 LEU A CA 1
ATOM 833 C C . LEU A 1 108 ? -13.691 -6.540 10.593 1.00 82.69 108 LEU A C 1
ATOM 835 O O . LEU A 1 108 ? -12.993 -7.230 11.331 1.00 82.69 108 LEU A O 1
ATOM 839 N N . GLY A 1 109 ? -14.522 -5.600 11.052 1.00 86.00 109 GLY A N 1
ATOM 840 C CA . GLY A 1 109 ? -14.585 -5.189 12.452 1.00 86.00 109 GLY A CA 1
ATOM 841 C C . GLY A 1 109 ? -13.313 -4.473 12.908 1.00 86.00 109 GLY A C 1
ATOM 842 O O . GLY A 1 109 ? -12.896 -4.645 14.052 1.00 86.00 109 GLY A O 1
ATOM 843 N N . VAL A 1 110 ? -12.674 -3.713 12.013 1.00 85.94 110 VAL A N 1
ATOM 844 C CA . VAL A 1 110 ? -11.425 -2.980 12.278 1.00 85.94 110 VAL A CA 1
ATOM 845 C C . VAL A 1 110 ? -11.588 -1.505 11.946 1.00 85.94 110 VAL A C 1
ATOM 847 O O . VAL A 1 110 ? -12.353 -1.156 11.054 1.00 85.94 110 VAL A O 1
ATOM 850 N N . SER A 1 111 ? -10.836 -0.645 12.627 1.00 88.75 111 SER A N 1
ATOM 851 C CA . SER A 1 111 ? -10.601 0.729 12.181 1.00 88.75 111 SER A CA 1
ATOM 852 C C . SER A 1 111 ? -9.283 0.806 11.419 1.00 88.75 111 SER A C 1
ATOM 854 O O . SER A 1 111 ? -8.314 0.138 11.784 1.00 88.75 111 SER A O 1
ATOM 856 N N . VAL A 1 112 ? -9.232 1.618 10.368 1.00 89.25 112 VAL A N 1
ATOM 857 C CA . VAL A 1 112 ? -8.001 1.906 9.629 1.00 89.25 112 VAL A CA 1
ATOM 858 C C . VAL A 1 112 ? -7.498 3.289 10.027 1.00 89.25 112 VAL A C 1
ATOM 860 O O . VAL A 1 112 ? -8.246 4.263 10.050 1.00 89.25 112 VAL A O 1
ATOM 863 N N . GLU A 1 113 ? -6.213 3.378 10.350 1.00 90.50 113 GLU A N 1
ATOM 864 C CA . GLU A 1 113 ? -5.529 4.628 10.664 1.00 90.50 113 GLU A CA 1
ATOM 865 C C . GLU A 1 113 ? -4.470 4.904 9.598 1.00 90.50 113 GLU A C 1
ATOM 867 O O . GLU A 1 113 ? -3.595 4.074 9.349 1.00 90.50 113 GLU A O 1
ATOM 872 N N . TYR A 1 114 ? -4.547 6.079 8.978 1.00 88.12 114 TYR A N 1
ATOM 873 C CA . TYR A 1 114 ? -3.582 6.521 7.978 1.00 88.12 114 TYR A CA 1
ATOM 874 C C . TYR A 1 114 ? -2.547 7.437 8.626 1.00 88.12 114 TYR A C 1
ATOM 876 O O . TYR A 1 114 ? -2.874 8.515 9.127 1.00 88.12 114 TYR A O 1
ATOM 884 N N . LEU A 1 115 ? -1.295 6.990 8.618 1.00 87.38 115 LEU A N 1
ATOM 885 C CA . LEU A 1 115 ? -0.141 7.719 9.120 1.00 87.38 115 LEU A CA 1
ATOM 886 C C . LEU A 1 115 ? 0.577 8.356 7.935 1.00 87.38 115 LEU A C 1
ATOM 888 O O . LEU A 1 115 ? 0.897 7.679 6.963 1.00 87.38 115 LEU A O 1
ATOM 892 N N . TYR A 1 116 ? 0.820 9.658 8.018 1.00 84.12 116 TYR A N 1
ATOM 893 C CA . TYR A 1 116 ? 1.369 10.425 6.910 1.00 84.12 116 TYR A CA 1
ATOM 894 C C . TYR A 1 116 ? 2.808 10.834 7.195 1.00 84.12 116 TYR A C 1
ATOM 896 O O . TYR A 1 116 ? 3.094 11.403 8.252 1.00 84.12 116 TYR A O 1
ATOM 904 N N . TRP A 1 117 ? 3.692 10.574 6.238 1.00 77.94 117 TRP A N 1
ATOM 905 C CA . TRP A 1 117 ? 5.090 10.981 6.286 1.00 77.94 117 TRP A CA 1
ATOM 906 C C . TRP A 1 117 ? 5.312 12.254 5.465 1.00 77.94 117 TRP A C 1
ATOM 908 O O . TRP A 1 117 ? 5.067 12.272 4.259 1.00 77.94 117 TRP A O 1
ATOM 918 N N . ASP A 1 118 ? 5.788 13.321 6.108 1.00 72.25 118 ASP A N 1
ATOM 919 C CA . ASP A 1 118 ? 5.892 14.664 5.517 1.00 72.25 118 ASP A CA 1
ATOM 920 C C . ASP A 1 118 ? 7.217 14.947 4.789 1.00 72.25 118 ASP A C 1
ATOM 922 O O . ASP A 1 118 ? 7.358 15.985 4.139 1.00 72.25 118 ASP A O 1
ATOM 926 N N . GLN A 1 119 ? 8.196 14.041 4.869 1.00 65.56 119 GLN A N 1
ATOM 927 C CA . GLN A 1 119 ? 9.463 14.205 4.161 1.00 65.56 119 GLN A CA 1
ATOM 928 C C . GLN A 1 119 ? 9.437 13.608 2.759 1.00 65.56 119 GLN A C 1
ATOM 930 O O . GLN A 1 119 ? 9.246 12.407 2.562 1.00 65.56 119 GLN A O 1
ATOM 935 N N . TYR A 1 120 ? 9.723 14.478 1.794 1.00 61.22 120 TYR A N 1
ATOM 936 C CA . TYR A 1 120 ? 9.861 14.141 0.387 1.00 61.22 120 TYR A CA 1
ATOM 937 C C . TYR A 1 120 ? 11.340 14.036 0.022 1.00 61.22 120 TYR A C 1
ATOM 939 O O . TYR A 1 120 ? 12.110 14.979 0.213 1.00 61.22 120 TYR A O 1
ATOM 947 N N . GLY A 1 121 ? 11.732 12.901 -0.543 1.00 62.09 121 GLY A N 1
ATOM 948 C CA . GLY A 1 121 ? 13.075 12.687 -1.063 1.00 62.09 121 GLY A CA 1
ATOM 949 C C . GLY A 1 121 ? 13.274 11.235 -1.459 1.00 62.09 121 GLY A C 1
ATOM 950 O O . GLY A 1 121 ? 12.825 10.338 -0.752 1.00 62.09 121 GLY A O 1
ATOM 951 N N . TRP A 1 122 ? 13.944 11.011 -2.588 1.00 61.34 122 TRP A N 1
ATOM 952 C CA . TRP A 1 122 ? 14.408 9.677 -2.963 1.00 61.34 122 TRP A CA 1
ATOM 953 C C . TRP A 1 122 ? 15.312 9.127 -1.853 1.00 61.34 122 TRP A C 1
ATOM 955 O O . TRP A 1 122 ? 16.205 9.843 -1.401 1.00 61.34 122 TRP A O 1
ATOM 965 N N . GLU A 1 123 ? 15.079 7.883 -1.424 1.00 67.62 123 GLU A N 1
ATOM 966 C CA . GLU A 1 123 ? 15.877 7.174 -0.404 1.00 67.62 123 GLU A CA 1
ATOM 967 C C . GLU A 1 123 ? 15.770 7.731 1.030 1.00 67.62 123 GLU A C 1
ATOM 969 O O . GLU A 1 123 ? 16.482 7.280 1.932 1.00 67.62 123 GLU A O 1
ATOM 974 N N . ALA A 1 124 ? 14.887 8.702 1.276 1.00 76.31 124 ALA A N 1
ATOM 975 C CA . ALA A 1 124 ? 14.740 9.319 2.593 1.00 76.31 124 ALA A CA 1
ATOM 976 C C . ALA A 1 124 ? 13.973 8.436 3.592 1.00 76.31 124 ALA A C 1
ATOM 978 O O . ALA A 1 124 ? 14.098 8.624 4.802 1.00 76.31 124 ALA A O 1
ATOM 979 N N . GLN A 1 125 ? 13.179 7.477 3.110 1.00 81.38 125 GLN A N 1
ATOM 980 C CA . GLN A 1 125 ? 12.233 6.738 3.947 1.00 81.38 125 GLN A CA 1
ATOM 981 C C . GLN A 1 125 ? 12.775 5.382 4.380 1.00 81.38 125 GLN A C 1
ATOM 983 O O . GLN A 1 125 ? 12.492 4.941 5.493 1.00 81.38 125 GLN A O 1
ATOM 988 N N . ALA A 1 126 ? 13.596 4.730 3.552 1.00 86.06 126 ALA A N 1
ATOM 989 C CA . ALA A 1 126 ? 14.156 3.422 3.886 1.00 86.06 126 ALA A CA 1
ATOM 990 C C . ALA A 1 126 ? 14.863 3.368 5.267 1.00 86.06 126 ALA A C 1
ATOM 992 O O . ALA A 1 126 ? 14.610 2.412 6.009 1.00 86.06 126 ALA A O 1
ATOM 993 N N . PRO A 1 127 ? 15.688 4.360 5.683 1.00 87.56 127 PRO A N 1
ATOM 994 C CA . PRO A 1 127 ? 16.311 4.359 7.014 1.00 87.56 127 PRO A CA 1
ATOM 995 C C . PRO A 1 127 ? 15.302 4.430 8.165 1.00 87.56 127 PRO A C 1
ATOM 997 O O . PRO A 1 127 ? 15.505 3.834 9.226 1.00 87.56 127 PRO A O 1
ATOM 1000 N N . GLU A 1 128 ? 14.204 5.149 7.966 1.00 86.31 128 GLU A N 1
ATOM 1001 C CA . GLU A 1 128 ? 13.184 5.336 8.990 1.00 86.31 128 GLU A CA 1
ATOM 1002 C C . GLU A 1 128 ? 12.243 4.138 9.089 1.00 86.31 128 GLU A C 1
ATOM 1004 O O . GLU A 1 128 ? 11.933 3.702 10.198 1.00 86.31 128 GLU A O 1
ATOM 1009 N N . ILE A 1 129 ? 11.889 3.522 7.956 1.00 89.12 129 ILE A N 1
ATOM 1010 C CA . ILE A 1 129 ? 11.216 2.217 7.930 1.00 89.12 129 ILE A CA 1
ATOM 1011 C C . ILE A 1 129 ? 12.051 1.201 8.715 1.00 89.12 129 ILE A C 1
ATOM 1013 O O . ILE A 1 129 ? 11.536 0.539 9.619 1.00 89.12 129 ILE A O 1
ATOM 1017 N N . TYR A 1 130 ? 13.357 1.121 8.436 1.00 89.69 130 TYR A N 1
ATOM 1018 C CA . TYR A 1 130 ? 14.256 0.227 9.162 1.00 89.69 130 TYR A CA 1
ATOM 1019 C C . TYR A 1 130 ? 14.249 0.503 10.667 1.00 89.69 130 TYR A C 1
ATOM 1021 O O . TYR A 1 130 ? 14.145 -0.424 11.471 1.00 89.69 130 TYR A O 1
ATOM 1029 N N . LYS A 1 131 ? 14.315 1.770 11.080 1.00 88.12 131 LYS A N 1
ATOM 1030 C CA . LYS A 1 131 ? 14.260 2.165 12.492 1.00 88.12 131 LYS A CA 1
ATOM 1031 C C . LYS A 1 131 ? 12.936 1.773 13.155 1.00 88.12 131 LYS A C 1
ATOM 1033 O O . LYS A 1 131 ? 12.966 1.183 14.236 1.00 88.12 131 LYS A O 1
ATOM 1038 N N . LEU A 1 132 ? 11.793 2.046 12.526 1.00 87.56 132 LEU A N 1
ATOM 1039 C CA . LEU A 1 132 ? 10.469 1.686 13.050 1.00 87.56 132 LEU A CA 1
ATOM 1040 C C . LEU A 1 132 ? 10.330 0.169 13.234 1.00 87.56 132 LEU A C 1
ATOM 1042 O O . LEU A 1 132 ? 9.922 -0.298 14.299 1.00 87.56 132 LEU A O 1
ATOM 1046 N N . VAL A 1 133 ? 10.739 -0.605 12.225 1.00 88.25 133 VAL A N 1
ATOM 1047 C CA . VAL A 1 133 ? 10.634 -2.069 12.247 1.00 88.25 133 VAL A CA 1
ATOM 1048 C C . VAL A 1 133 ? 11.625 -2.690 13.237 1.00 88.25 133 VAL A C 1
ATOM 1050 O O . VAL A 1 133 ? 11.247 -3.540 14.047 1.00 88.25 133 VAL A O 1
ATOM 1053 N N . SER A 1 134 ? 12.891 -2.263 13.219 1.00 85.88 134 SER A N 1
ATOM 1054 C CA . SER A 1 134 ? 13.951 -2.841 14.063 1.00 85.88 134 SER A CA 1
ATOM 1055 C C . SER A 1 134 ? 13.761 -2.556 15.553 1.00 85.88 134 SER A C 1
ATOM 1057 O O . SER A 1 134 ? 14.093 -3.401 16.388 1.00 85.88 134 SER A O 1
ATOM 1059 N N . THR A 1 135 ? 13.185 -1.405 15.904 1.00 85.50 135 THR A N 1
ATOM 1060 C CA . THR A 1 135 ? 12.899 -1.050 17.303 1.00 85.50 135 THR A CA 1
ATOM 1061 C C . THR A 1 135 ? 11.640 -1.716 17.850 1.00 85.50 135 THR A C 1
ATOM 1063 O O . THR A 1 135 ? 11.416 -1.658 19.060 1.00 85.50 135 THR A O 1
ATOM 1066 N N . LYS A 1 136 ? 10.839 -2.379 16.997 1.00 75.94 136 LYS A N 1
ATOM 1067 C CA . LYS A 1 136 ? 9.514 -2.920 17.344 1.00 75.94 136 LYS A CA 1
ATOM 1068 C C . LYS A 1 136 ? 8.672 -1.883 18.086 1.00 75.94 136 LYS A C 1
ATOM 1070 O O . LYS A 1 136 ? 8.071 -2.192 19.119 1.00 75.94 136 LYS A O 1
ATOM 1075 N N . ALA A 1 137 ? 8.700 -0.645 17.594 1.00 73.56 137 ALA A N 1
ATOM 1076 C CA . ALA A 1 137 ? 7.953 0.441 18.196 1.00 73.56 137 ALA A CA 1
ATOM 1077 C C . ALA A 1 137 ? 6.481 0.014 18.325 1.00 73.56 137 ALA A C 1
ATOM 1079 O O . ALA A 1 137 ? 5.916 -0.576 17.403 1.00 73.56 137 ALA A O 1
ATOM 1080 N N . ALA A 1 138 ? 5.872 0.236 19.493 1.00 67.88 138 ALA A N 1
ATOM 1081 C CA . ALA A 1 138 ? 4.503 -0.220 19.761 1.00 67.88 138 ALA A CA 1
ATOM 1082 C C . ALA A 1 138 ? 3.474 0.409 18.799 1.00 67.88 138 ALA A C 1
ATOM 1084 O O . ALA A 1 138 ? 2.360 -0.087 18.647 1.00 67.88 138 ALA A O 1
ATOM 1085 N N . ASP A 1 139 ? 3.861 1.505 18.157 1.00 73.06 139 ASP A N 1
ATOM 1086 C CA . ASP A 1 139 ? 3.121 2.282 17.182 1.00 73.06 139 ASP A CA 1
ATOM 1087 C C . ASP A 1 139 ? 3.579 2.067 15.732 1.00 73.06 139 ASP A C 1
ATOM 1089 O O . ASP A 1 139 ? 3.077 2.773 14.857 1.00 73.06 139 ASP A O 1
ATOM 1093 N N . ALA A 1 140 ? 4.464 1.097 15.466 1.00 83.75 140 ALA A N 1
ATOM 1094 C CA . ALA A 1 140 ? 4.925 0.794 14.116 1.00 83.75 140 ALA A CA 1
ATOM 1095 C C . ALA A 1 140 ? 3.738 0.502 13.165 1.00 83.75 140 ALA A C 1
ATOM 1097 O O . ALA A 1 140 ? 2.801 -0.204 13.560 1.00 83.75 140 ALA A O 1
ATOM 1098 N N . PRO A 1 141 ? 3.767 1.026 11.925 1.00 89.19 141 PRO A N 1
ATOM 1099 C CA . PRO A 1 141 ? 2.752 0.739 10.916 1.00 89.19 141 PRO A CA 1
ATOM 1100 C C . PRO A 1 141 ? 2.651 -0.758 10.595 1.00 89.19 141 PRO A C 1
ATOM 1102 O O . PRO A 1 141 ? 3.650 -1.477 10.622 1.00 89.19 141 PRO A O 1
ATOM 1105 N N . ASP A 1 142 ? 1.449 -1.218 10.243 1.00 87.88 142 ASP A N 1
ATOM 1106 C CA . ASP A 1 142 ? 1.217 -2.588 9.772 1.00 87.88 142 ASP A CA 1
ATOM 1107 C C . ASP A 1 142 ? 1.600 -2.759 8.300 1.00 87.88 142 ASP A C 1
ATOM 1109 O O . ASP A 1 142 ? 2.062 -3.824 7.887 1.00 87.88 142 ASP A O 1
ATOM 1113 N N . VAL A 1 143 ? 1.388 -1.706 7.507 1.00 88.31 143 VAL A N 1
ATOM 1114 C CA . VAL A 1 143 ? 1.679 -1.656 6.074 1.00 88.31 143 VAL A CA 1
ATOM 1115 C C . VAL A 1 143 ? 2.304 -0.309 5.738 1.00 88.31 143 VAL A C 1
ATOM 1117 O O . VAL A 1 143 ? 1.885 0.724 6.257 1.00 88.31 143 VAL A O 1
ATOM 1120 N N . PHE A 1 144 ? 3.280 -0.339 4.836 1.00 88.19 144 PHE A N 1
ATOM 1121 C CA . PHE A 1 144 ? 3.901 0.841 4.246 1.00 88.19 144 PHE A CA 1
ATOM 1122 C C . PHE A 1 144 ? 3.460 0.936 2.785 1.00 88.19 144 PHE A C 1
ATOM 1124 O O . PHE A 1 144 ? 3.655 -0.008 2.015 1.00 88.19 144 PHE A O 1
ATOM 1131 N N . VAL A 1 145 ? 2.850 2.056 2.406 1.00 85.38 145 VAL A N 1
ATOM 1132 C CA . VAL A 1 145 ? 2.426 2.355 1.034 1.00 85.38 145 VAL A CA 1
ATOM 1133 C C . VAL A 1 145 ? 3.213 3.557 0.556 1.00 85.38 145 VAL A C 1
ATOM 1135 O O . VAL A 1 145 ? 2.854 4.707 0.803 1.00 85.38 145 VAL A O 1
ATOM 1138 N N . ASN A 1 146 ? 4.335 3.273 -0.095 1.00 80.56 146 ASN A N 1
ATOM 1139 C CA . ASN A 1 146 ? 5.315 4.300 -0.380 1.00 80.56 146 ASN A CA 1
ATOM 1140 C C . ASN A 1 146 ? 6.093 4.075 -1.679 1.00 80.56 146 ASN A C 1
ATOM 1142 O O . ASN A 1 146 ? 5.808 3.147 -2.437 1.00 80.56 146 ASN A O 1
ATOM 1146 N N . MET A 1 147 ? 7.059 4.956 -1.955 1.00 77.38 147 MET A N 1
ATOM 1147 C CA . MET A 1 147 ? 7.876 4.886 -3.165 1.00 77.38 147 MET A CA 1
ATOM 1148 C C . MET A 1 147 ? 8.600 3.541 -3.272 1.00 77.38 147 MET A C 1
ATOM 1150 O O . MET A 1 147 ? 9.270 3.088 -2.344 1.00 77.38 147 MET A O 1
ATOM 1154 N N . ILE A 1 148 ? 8.504 2.914 -4.447 1.00 79.12 148 ILE A N 1
ATOM 1155 C CA . ILE A 1 148 ? 9.002 1.550 -4.668 1.00 79.12 148 ILE A CA 1
ATOM 1156 C C . ILE A 1 148 ? 10.510 1.405 -4.424 1.00 79.12 148 ILE A C 1
ATOM 1158 O O . ILE A 1 148 ? 10.956 0.355 -3.973 1.00 79.12 148 ILE A O 1
ATOM 1162 N N . PHE A 1 149 ? 11.292 2.463 -4.665 1.00 78.62 149 PHE A N 1
ATOM 1163 C CA . PHE A 1 149 ? 12.732 2.477 -4.399 1.00 78.62 149 PHE A CA 1
ATOM 1164 C C . PHE A 1 149 ? 13.040 2.377 -2.900 1.00 78.62 149 PHE A C 1
ATOM 1166 O O . PHE A 1 149 ? 13.862 1.557 -2.494 1.00 78.62 149 PHE A O 1
ATOM 1173 N N . ASP A 1 150 ? 12.343 3.151 -2.067 1.00 82.50 150 ASP A N 1
ATOM 1174 C CA . ASP A 1 150 ? 12.482 3.096 -0.610 1.00 82.50 150 ASP A CA 1
ATOM 1175 C C . ASP A 1 150 ? 12.019 1.746 -0.048 1.00 82.50 150 ASP A C 1
ATOM 1177 O O . ASP A 1 150 ? 12.713 1.144 0.777 1.00 82.50 150 ASP A O 1
ATOM 1181 N N . LEU A 1 151 ? 10.897 1.218 -0.552 1.00 85.12 151 LEU A N 1
ATOM 1182 C CA . LEU A 1 151 ? 10.410 -0.110 -0.173 1.00 85.12 151 LEU A CA 1
ATOM 1183 C C . LEU A 1 151 ? 11.386 -1.220 -0.598 1.00 85.12 151 LEU A C 1
ATOM 1185 O O . LEU A 1 151 ? 11.643 -2.147 0.173 1.00 85.12 151 LEU A O 1
ATOM 1189 N N . GLY A 1 152 ? 11.983 -1.120 -1.787 1.00 83.81 152 GLY A N 1
ATOM 1190 C CA . GLY A 1 152 ? 13.023 -2.040 -2.252 1.00 83.81 152 GLY A CA 1
ATOM 1191 C C . GLY A 1 152 ? 14.253 -2.019 -1.341 1.00 83.81 152 GLY A C 1
ATOM 1192 O O . GLY A 1 152 ? 14.701 -3.066 -0.868 1.00 83.81 152 GLY A O 1
ATOM 1193 N N . ASN A 1 153 ? 14.746 -0.827 -0.999 1.00 84.69 153 ASN A N 1
ATOM 1194 C CA . ASN A 1 153 ? 15.882 -0.659 -0.092 1.00 84.69 153 ASN A CA 1
ATOM 1195 C C . ASN A 1 153 ? 15.594 -1.204 1.318 1.00 84.69 153 ASN A C 1
ATOM 1197 O O . ASN A 1 153 ? 16.443 -1.881 1.903 1.00 84.69 153 ASN A O 1
ATOM 1201 N N . ALA A 1 154 ? 14.399 -0.965 1.862 1.00 87.50 154 ALA A N 1
ATOM 1202 C CA . ALA A 1 154 ? 13.983 -1.517 3.152 1.00 87.50 154 ALA A CA 1
ATOM 1203 C C . ALA A 1 154 ? 13.810 -3.051 3.105 1.00 87.50 154 ALA A C 1
ATOM 1205 O O . ALA A 1 154 ? 14.165 -3.747 4.064 1.00 87.50 154 ALA A O 1
ATOM 1206 N N . THR A 1 155 ? 13.345 -3.599 1.976 1.00 87.44 155 THR A N 1
ATOM 1207 C CA . THR A 1 155 ? 13.258 -5.053 1.741 1.00 87.44 155 THR A CA 1
ATOM 1208 C C . THR A 1 155 ? 14.629 -5.711 1.861 1.00 87.44 155 THR A C 1
ATOM 1210 O O . THR A 1 155 ? 14.770 -6.710 2.566 1.00 87.44 155 THR A O 1
ATOM 1213 N N . MET A 1 156 ? 15.659 -5.120 1.245 1.00 84.19 156 MET 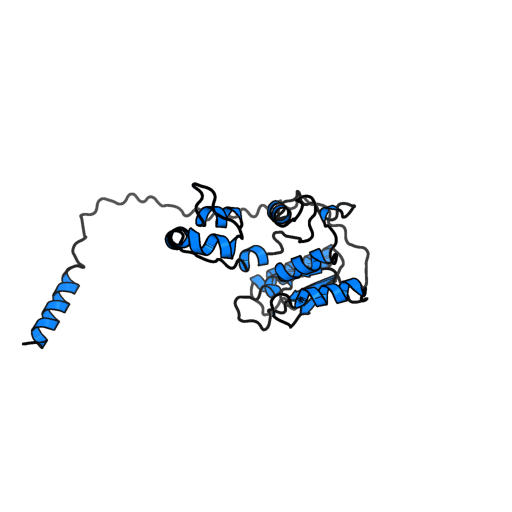A N 1
ATOM 1214 C CA . MET A 1 156 ? 17.036 -5.630 1.310 1.00 84.19 156 MET A CA 1
ATOM 1215 C C . MET A 1 156 ? 17.610 -5.648 2.733 1.00 84.19 156 MET A C 1
ATOM 1217 O O . MET A 1 156 ? 18.515 -6.429 3.023 1.00 84.19 156 MET A O 1
ATOM 1221 N N . GLN A 1 157 ? 17.063 -4.830 3.634 1.00 86.44 157 GLN A N 1
ATOM 1222 C CA . GLN A 1 157 ? 17.425 -4.792 5.054 1.00 86.44 157 GLN A CA 1
ATOM 1223 C C . GLN A 1 157 ? 16.590 -5.753 5.920 1.00 86.44 157 GLN A C 1
ATOM 1225 O O . GLN A 1 157 ? 16.747 -5.782 7.139 1.00 86.44 157 GLN A O 1
ATOM 1230 N N . GLY A 1 158 ? 15.706 -6.552 5.314 1.00 87.94 158 GLY A N 1
ATOM 1231 C CA . GLY A 1 158 ? 14.872 -7.523 6.021 1.00 87.94 158 GLY A CA 1
ATOM 1232 C C . GLY A 1 158 ? 13.692 -6.905 6.775 1.00 87.94 158 GLY A C 1
ATOM 1233 O O . GLY A 1 158 ? 13.192 -7.522 7.714 1.00 87.94 158 GLY A O 1
ATOM 1234 N N . CYS A 1 159 ? 13.243 -5.704 6.388 1.00 89.31 159 CYS A N 1
ATOM 1235 C CA . CYS A 1 159 ? 12.150 -5.010 7.079 1.00 89.31 159 CYS A CA 1
ATOM 1236 C C . CYS A 1 159 ? 10.773 -5.644 6.832 1.00 89.31 159 CYS A C 1
ATOM 1238 O O . CYS A 1 159 ? 9.866 -5.474 7.643 1.00 89.31 159 CYS A O 1
ATOM 1240 N N . PHE A 1 160 ? 10.604 -6.372 5.725 1.00 88.81 160 PHE A N 1
ATOM 1241 C CA . PHE A 1 160 ? 9.307 -6.898 5.303 1.00 88.81 160 PHE A CA 1
ATOM 1242 C C . PHE A 1 160 ? 9.265 -8.419 5.280 1.00 88.81 160 PHE A C 1
ATOM 1244 O O . PHE A 1 160 ? 10.268 -9.110 5.083 1.00 88.81 160 PHE A O 1
ATOM 1251 N N . LYS A 1 161 ? 8.057 -8.944 5.478 1.00 87.56 161 LYS A N 1
ATOM 1252 C CA . LYS A 1 161 ? 7.779 -10.375 5.433 1.00 87.56 161 LYS A CA 1
ATOM 1253 C C . LYS A 1 161 ? 7.494 -10.804 3.999 1.00 87.56 161 LYS A C 1
ATOM 1255 O O . LYS A 1 161 ? 6.790 -10.106 3.280 1.00 87.56 161 LYS A O 1
ATOM 1260 N N . ASP A 1 162 ? 7.997 -11.974 3.620 1.00 88.06 162 ASP A N 1
ATOM 1261 C CA . ASP A 1 162 ? 7.624 -12.602 2.355 1.00 88.06 162 ASP A CA 1
ATOM 1262 C C . ASP A 1 162 ? 6.145 -13.011 2.397 1.00 88.06 162 ASP A C 1
ATOM 1264 O O . ASP A 1 162 ? 5.751 -13.877 3.186 1.00 88.06 162 ASP A O 1
ATOM 1268 N N . LEU A 1 163 ? 5.341 -12.376 1.550 1.00 86.81 163 LEU A N 1
ATOM 1269 C CA . LEU A 1 163 ? 3.897 -12.533 1.437 1.00 86.81 163 LEU A CA 1
ATOM 1270 C C . LEU A 1 163 ? 3.500 -13.950 1.017 1.00 86.81 163 LEU A C 1
ATOM 1272 O O . LEU A 1 163 ? 2.476 -14.455 1.477 1.00 86.81 163 LEU A O 1
ATOM 1276 N N . TRP A 1 164 ? 4.315 -14.621 0.198 1.00 85.19 164 TRP A N 1
ATOM 1277 C CA . TRP A 1 164 ? 4.043 -15.992 -0.246 1.00 85.19 164 TRP A CA 1
ATOM 1278 C C . TRP A 1 164 ? 4.370 -17.034 0.825 1.00 85.19 164 TRP A C 1
ATOM 1280 O O . TRP A 1 164 ? 3.820 -18.134 0.806 1.00 85.19 164 TRP A O 1
ATOM 1290 N N . SER A 1 165 ? 5.205 -16.675 1.803 1.00 83.94 165 SER A N 1
ATOM 1291 C CA . SER A 1 165 ? 5.520 -17.536 2.947 1.00 83.94 165 SER A CA 1
ATOM 1292 C C . SER A 1 165 ? 4.486 -17.480 4.075 1.00 83.94 165 SER A C 1
ATOM 1294 O O . SER A 1 165 ? 4.585 -18.264 5.021 1.00 83.94 165 SER A O 1
ATOM 1296 N N . ILE A 1 166 ? 3.522 -16.548 4.037 1.00 79.12 166 ILE A N 1
ATOM 1297 C CA . ILE A 1 166 ? 2.557 -16.358 5.127 1.00 79.12 166 ILE A CA 1
ATOM 1298 C C . ILE A 1 166 ? 1.600 -17.563 5.171 1.00 79.12 166 ILE A C 1
ATOM 1300 O O . ILE A 1 166 ? 0.798 -17.748 4.255 1.00 79.12 166 ILE A O 1
ATOM 1304 N N . PRO A 1 167 ? 1.639 -18.386 6.236 1.00 60.31 167 PRO A N 1
ATOM 1305 C CA . PRO A 1 167 ? 0.790 -19.563 6.322 1.00 60.31 167 PRO A CA 1
ATOM 1306 C C . PRO A 1 167 ? -0.669 -19.173 6.585 1.00 60.31 167 PRO A C 1
ATOM 1308 O O . PRO A 1 167 ? -0.950 -18.255 7.356 1.00 60.31 167 PRO A O 1
ATOM 1311 N N . GLY A 1 168 ? -1.595 -19.938 6.002 1.00 59.69 168 GLY A N 1
ATOM 1312 C CA . GLY A 1 168 ? -3.025 -19.843 6.296 1.00 59.69 168 GLY A CA 1
ATOM 1313 C C . GLY A 1 168 ? -3.762 -18.764 5.504 1.00 59.69 168 GLY A C 1
ATOM 1314 O O . GLY A 1 168 ? -4.148 -17.759 6.071 1.00 59.69 168 GLY A O 1
ATOM 1315 N N . SER A 1 169 ? -3.995 -19.003 4.210 1.00 56.22 169 SER A N 1
ATOM 1316 C CA . SER A 1 169 ? -5.104 -18.474 3.382 1.00 56.22 169 SER A CA 1
ATOM 1317 C C . SER A 1 169 ? -5.437 -16.967 3.366 1.00 56.22 169 SER A C 1
ATOM 1319 O O . SER A 1 169 ? -6.435 -16.609 2.742 1.00 56.22 169 SER A O 1
ATOM 1321 N N . TYR A 1 170 ? -4.668 -16.082 4.006 1.00 69.25 170 TYR A N 1
ATOM 1322 C CA . TYR A 1 170 ? -5.017 -14.656 4.092 1.00 69.25 170 TYR A CA 1
ATOM 1323 C C . TYR A 1 170 ? -4.980 -13.956 2.730 1.00 69.25 170 TYR A C 1
ATOM 1325 O O . TYR A 1 170 ? -5.774 -13.052 2.492 1.00 69.25 170 TYR A O 1
ATOM 1333 N N . PHE A 1 171 ? -4.119 -14.423 1.823 1.00 77.12 171 PHE A N 1
ATOM 1334 C CA . PHE A 1 171 ? -4.060 -13.959 0.443 1.00 77.12 171 PHE A CA 1
ATOM 1335 C C . PHE A 1 171 ? -4.343 -15.113 -0.515 1.00 77.12 171 PHE A C 1
ATOM 1337 O O . PHE A 1 171 ? -3.763 -16.193 -0.398 1.00 77.12 171 PHE A O 1
ATOM 1344 N N . ASP A 1 172 ? -5.239 -14.877 -1.469 1.00 80.06 172 ASP A N 1
ATOM 1345 C CA . ASP A 1 172 ? -5.453 -15.751 -2.619 1.00 80.06 172 ASP A CA 1
ATOM 1346 C C . ASP A 1 172 ? -4.956 -15.059 -3.876 1.00 80.06 172 ASP A C 1
ATOM 1348 O O . ASP A 1 172 ? -5.721 -14.410 -4.578 1.00 80.06 172 ASP A O 1
ATOM 1352 N N . PHE A 1 173 ? -3.660 -15.191 -4.147 1.00 81.69 173 PHE A N 1
ATOM 1353 C CA . PHE A 1 173 ? -3.015 -14.576 -5.310 1.00 81.69 173 PHE A CA 1
ATOM 1354 C C . PHE A 1 173 ? -3.456 -15.173 -6.658 1.00 81.69 173 PHE A C 1
ATOM 1356 O O . PHE A 1 173 ? -3.008 -14.697 -7.701 1.00 81.69 173 PHE A O 1
ATOM 1363 N N . ASN A 1 174 ? -4.309 -16.205 -6.646 1.00 81.69 174 ASN A N 1
ATOM 1364 C CA . ASN A 1 174 ? -4.953 -16.733 -7.849 1.00 81.69 174 ASN A CA 1
ATOM 1365 C C . ASN A 1 174 ? -6.308 -16.065 -8.129 1.00 81.69 174 ASN A C 1
ATOM 1367 O O . ASN A 1 174 ? -6.870 -16.284 -9.200 1.00 81.69 174 ASN A O 1
ATOM 1371 N N . ALA A 1 175 ? -6.851 -15.298 -7.178 1.00 81.00 175 ALA A N 1
ATOM 1372 C CA . ALA A 1 175 ? -8.065 -14.528 -7.398 1.00 81.00 175 ALA A CA 1
ATOM 1373 C C . ALA A 1 175 ? -7.806 -13.359 -8.361 1.00 81.00 175 ALA A C 1
ATOM 1375 O O . ALA A 1 175 ? -6.691 -12.839 -8.454 1.00 81.00 175 ALA A O 1
ATOM 1376 N N . GLU A 1 176 ? -8.860 -12.937 -9.056 1.00 79.81 176 GLU A N 1
ATOM 1377 C CA . GLU A 1 176 ? -8.826 -11.746 -9.902 1.00 79.81 176 GLU A CA 1
ATOM 1378 C C . GLU A 1 176 ? -8.546 -10.484 -9.068 1.00 79.81 176 GLU A C 1
ATOM 1380 O O . GLU A 1 176 ? -8.855 -10.417 -7.876 1.00 79.81 176 GLU A O 1
ATOM 1385 N N . GLY A 1 177 ? -7.931 -9.488 -9.705 1.00 76.50 177 GLY A N 1
ATOM 1386 C CA . GLY A 1 177 ? -7.582 -8.208 -9.089 1.00 76.50 177 GLY A CA 1
ATOM 1387 C C . GLY A 1 177 ? -6.229 -8.169 -8.377 1.00 76.50 177 GLY A C 1
ATOM 1388 O O . GLY A 1 177 ? -5.813 -7.104 -7.923 1.00 76.50 177 GLY A O 1
ATOM 1389 N N . TRP A 1 178 ? -5.493 -9.283 -8.309 1.00 84.94 178 TRP A N 1
ATOM 1390 C CA . TRP A 1 178 ? -4.072 -9.268 -7.949 1.00 84.94 178 TRP A CA 1
ATOM 1391 C C . TRP A 1 178 ? -3.192 -9.115 -9.187 1.00 84.94 178 TRP A C 1
ATOM 1393 O O . TRP A 1 178 ? -3.361 -9.819 -10.181 1.00 84.94 178 TRP A O 1
ATOM 1403 N N . MET A 1 179 ? -2.175 -8.256 -9.105 1.00 83.94 179 MET A N 1
ATOM 1404 C CA . MET A 1 179 ? -1.170 -8.102 -10.162 1.00 83.94 179 MET A CA 1
ATOM 1405 C C . MET A 1 179 ? -0.031 -9.115 -9.966 1.00 83.94 179 MET A C 1
ATOM 1407 O O . MET A 1 179 ? 1.133 -8.753 -9.805 1.00 83.94 179 MET A O 1
ATOM 1411 N N . THR A 1 180 ? -0.368 -10.407 -9.921 1.00 84.19 180 THR A N 1
ATOM 1412 C CA . THR A 1 180 ? 0.559 -11.475 -9.508 1.00 84.19 180 THR A CA 1
ATOM 1413 C C . THR A 1 180 ? 1.783 -11.600 -10.412 1.00 84.19 180 THR A C 1
ATOM 1415 O O . THR A 1 180 ? 2.884 -11.827 -9.911 1.00 84.19 180 THR A O 1
ATOM 1418 N N . ASP A 1 181 ? 1.632 -11.405 -11.721 1.00 82.69 181 ASP A N 1
ATOM 1419 C CA . ASP A 1 181 ? 2.768 -11.449 -12.650 1.00 82.69 181 ASP A CA 1
ATOM 1420 C C . ASP A 1 181 ? 3.710 -10.257 -12.460 1.00 82.69 181 ASP A C 1
ATOM 1422 O O . ASP A 1 181 ? 4.926 -10.428 -12.450 1.00 82.69 181 ASP A O 1
ATOM 1426 N N . TRP A 1 182 ? 3.164 -9.070 -12.185 1.00 83.06 182 TRP A N 1
ATOM 1427 C CA . TRP A 1 182 ? 3.973 -7.910 -11.816 1.00 83.06 182 TRP A CA 1
ATOM 1428 C C . TRP A 1 182 ? 4.722 -8.147 -10.496 1.00 83.06 182 TRP A C 1
ATOM 1430 O O . TRP A 1 182 ? 5.926 -7.915 -10.424 1.00 83.06 182 TRP A O 1
ATOM 1440 N N . MET A 1 183 ? 4.054 -8.695 -9.471 1.00 84.38 183 MET A N 1
ATOM 1441 C CA . MET A 1 183 ? 4.703 -9.031 -8.193 1.00 84.38 183 MET A CA 1
ATOM 1442 C C . MET A 1 183 ? 5.836 -10.055 -8.367 1.00 84.38 183 MET A C 1
ATOM 1444 O O . MET A 1 183 ? 6.868 -9.936 -7.710 1.00 84.38 183 MET A O 1
ATOM 1448 N N . LYS A 1 184 ? 5.670 -11.039 -9.264 1.00 83.25 184 LYS A N 1
ATOM 1449 C CA . LYS A 1 184 ? 6.728 -12.000 -9.620 1.00 83.25 184 LYS A CA 1
ATOM 1450 C C . LYS A 1 184 ? 7.901 -11.326 -10.322 1.00 83.25 184 LYS A C 1
ATOM 1452 O O . LYS A 1 184 ? 9.036 -11.613 -9.965 1.00 83.25 184 LYS A O 1
ATOM 1457 N N . ASN A 1 185 ? 7.644 -10.428 -11.270 1.00 81.50 185 ASN A N 1
ATOM 1458 C CA . ASN A 1 185 ? 8.703 -9.726 -12.001 1.00 81.50 185 ASN A CA 1
ATOM 1459 C C . ASN A 1 185 ? 9.489 -8.757 -11.106 1.00 81.50 185 ASN A C 1
ATOM 1461 O O . ASN A 1 185 ? 10.686 -8.576 -11.296 1.00 81.50 185 ASN A O 1
ATOM 1465 N N . MET A 1 186 ? 8.840 -8.188 -10.088 1.00 77.12 186 MET A N 1
ATOM 1466 C CA . MET A 1 186 ? 9.497 -7.365 -9.068 1.00 77.12 186 MET A CA 1
ATOM 1467 C C . MET A 1 186 ? 10.249 -8.186 -8.005 1.00 77.12 186 MET A C 1
ATOM 1469 O O . MET A 1 186 ? 10.935 -7.617 -7.154 1.00 77.12 186 MET A O 1
ATOM 1473 N N . SER A 1 187 ? 10.128 -9.516 -8.018 1.00 78.88 187 SER A N 1
ATOM 1474 C CA . SER A 1 187 ? 10.864 -10.401 -7.119 1.00 78.88 187 SER A CA 1
ATOM 1475 C C . SER A 1 187 ? 12.298 -10.606 -7.600 1.00 78.88 187 SER A C 1
ATOM 1477 O O . SER A 1 187 ? 12.531 -10.951 -8.754 1.00 78.88 187 SER A O 1
ATOM 1479 N N . LEU A 1 188 ? 13.270 -10.500 -6.690 1.00 68.50 188 LEU A N 1
ATOM 1480 C CA . LEU A 1 188 ? 14.679 -10.774 -7.005 1.00 68.50 188 LEU A CA 1
ATOM 1481 C C . LEU A 1 188 ? 14.944 -12.241 -7.373 1.00 68.50 188 LEU A C 1
ATOM 1483 O O . LEU A 1 188 ? 15.860 -12.529 -8.138 1.00 68.50 188 LEU A O 1
ATOM 1487 N N . THR A 1 189 ? 14.186 -13.172 -6.794 1.00 73.44 189 THR A N 1
ATOM 1488 C CA . THR A 1 189 ? 14.404 -14.621 -6.933 1.00 73.44 189 THR A CA 1
ATOM 1489 C C . THR A 1 189 ? 13.231 -15.341 -7.597 1.00 73.44 189 THR A C 1
ATOM 1491 O O . THR A 1 189 ? 13.333 -16.528 -7.896 1.00 73.44 189 THR A O 1
ATOM 1494 N N . GLY A 1 190 ? 12.120 -14.639 -7.844 1.00 75.00 190 GLY A N 1
ATOM 1495 C CA . GLY A 1 190 ? 10.904 -15.186 -8.451 1.00 75.00 190 GLY A CA 1
ATOM 1496 C C . GLY A 1 190 ? 10.084 -16.095 -7.529 1.00 75.00 190 GLY A C 1
ATOM 1497 O O . GLY A 1 190 ? 9.003 -16.527 -7.920 1.00 75.00 190 GLY 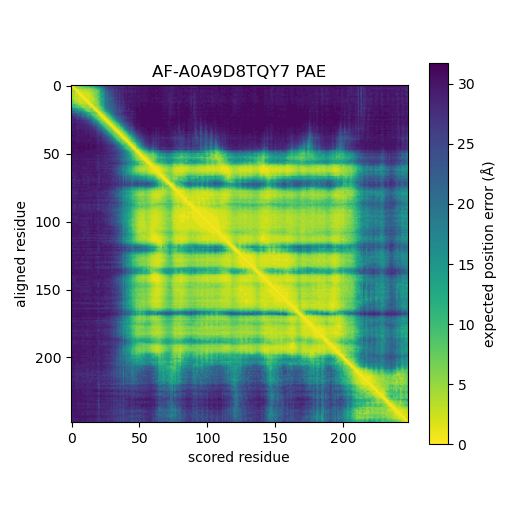A O 1
ATOM 1498 N N . ASP A 1 191 ? 10.569 -16.377 -6.315 1.00 80.81 191 ASP A N 1
ATOM 1499 C CA . ASP A 1 191 ? 9.955 -17.270 -5.321 1.00 80.81 191 ASP A CA 1
ATOM 1500 C C . ASP A 1 191 ? 9.569 -16.560 -4.009 1.00 80.81 191 ASP A C 1
ATOM 1502 O O . ASP A 1 191 ? 9.092 -17.213 -3.082 1.00 80.81 191 ASP A O 1
ATOM 1506 N N . ARG A 1 192 ? 9.739 -15.231 -3.932 1.00 83.75 192 ARG A N 1
ATOM 1507 C CA . ARG A 1 192 ? 9.350 -14.402 -2.777 1.00 83.75 192 ARG A CA 1
ATOM 1508 C C . ARG A 1 192 ? 8.712 -13.095 -3.211 1.00 83.75 192 ARG A C 1
ATOM 1510 O O . ARG A 1 192 ? 9.216 -12.457 -4.132 1.00 83.75 192 ARG A O 1
ATOM 1517 N N . ALA A 1 193 ? 7.692 -12.636 -2.497 1.00 86.81 193 ALA A N 1
ATOM 1518 C CA . ALA A 1 193 ? 7.080 -11.332 -2.748 1.00 86.81 193 ALA A CA 1
ATOM 1519 C C . ALA A 1 193 ? 7.085 -10.478 -1.483 1.00 86.81 193 ALA A C 1
ATOM 1521 O O . ALA A 1 193 ? 6.556 -10.878 -0.453 1.00 86.81 193 ALA A O 1
ATOM 1522 N N . TYR A 1 194 ? 7.660 -9.282 -1.578 1.00 86.62 194 TYR A N 1
ATOM 1523 C CA . TYR A 1 194 ? 7.732 -8.318 -0.472 1.00 86.62 194 TYR A CA 1
ATOM 1524 C C . TYR A 1 194 ? 6.896 -7.058 -0.726 1.00 86.62 194 TYR A C 1
ATOM 1526 O O . TYR A 1 194 ? 6.681 -6.269 0.188 1.00 86.62 194 TYR A O 1
ATOM 1534 N N . ILE A 1 195 ? 6.405 -6.889 -1.957 1.00 85.62 195 ILE A N 1
ATOM 1535 C CA . ILE A 1 195 ? 5.518 -5.803 -2.376 1.00 85.62 195 ILE A CA 1
ATOM 1536 C C . ILE A 1 195 ? 4.173 -6.423 -2.749 1.00 85.62 195 ILE A C 1
ATOM 1538 O O . ILE A 1 195 ? 4.131 -7.417 -3.475 1.00 85.62 195 ILE A O 1
ATOM 1542 N N . LEU A 1 196 ? 3.087 -5.831 -2.253 1.00 83.75 196 LEU A N 1
ATOM 1543 C CA . LEU A 1 196 ? 1.720 -6.232 -2.569 1.00 83.75 196 LEU A CA 1
ATOM 1544 C C . LEU A 1 196 ? 1.147 -5.301 -3.641 1.00 83.75 196 LEU A C 1
ATOM 1546 O O . LEU A 1 196 ? 1.144 -4.087 -3.462 1.00 83.75 196 LEU A O 1
ATOM 1550 N N . ALA A 1 197 ? 0.637 -5.871 -4.731 1.00 80.38 197 ALA A N 1
ATOM 1551 C CA . ALA A 1 197 ? 0.048 -5.127 -5.837 1.00 80.38 197 ALA A CA 1
ATOM 1552 C C . ALA A 1 197 ? -1.257 -5.764 -6.312 1.00 80.38 197 ALA A C 1
ATOM 1554 O O . ALA A 1 197 ? -1.334 -6.970 -6.554 1.00 80.38 197 ALA A O 1
ATOM 1555 N N . GLY A 1 198 ? -2.276 -4.932 -6.482 1.00 76.25 198 GLY A N 1
ATOM 1556 C CA . GLY A 1 198 ? -3.601 -5.318 -6.948 1.00 76.25 198 GLY A CA 1
ATOM 1557 C C . GLY A 1 198 ? -4.421 -4.086 -7.305 1.00 76.25 198 GLY A C 1
ATOM 1558 O O . GLY A 1 198 ? -3.936 -2.964 -7.176 1.00 76.25 198 GLY A O 1
ATOM 1559 N N . ASP A 1 199 ? -5.676 -4.284 -7.688 1.00 70.06 199 ASP A N 1
ATOM 1560 C CA . ASP A 1 199 ? -6.584 -3.223 -8.150 1.00 70.06 199 ASP A CA 1
ATOM 1561 C C . ASP A 1 199 ? -6.826 -2.124 -7.103 1.00 70.06 199 ASP A C 1
ATOM 1563 O O . ASP A 1 199 ? -7.198 -0.998 -7.432 1.00 70.06 199 ASP A O 1
ATOM 1567 N N . TYR A 1 200 ? -6.577 -2.433 -5.827 1.00 66.56 200 TYR A N 1
ATOM 1568 C CA . TYR A 1 200 ? -6.616 -1.460 -4.738 1.00 66.56 200 TYR A CA 1
ATOM 1569 C C . TYR A 1 200 ? -5.484 -0.417 -4.821 1.00 66.56 200 TYR A C 1
ATOM 1571 O O . TYR A 1 200 ? -5.652 0.719 -4.379 1.00 66.56 200 TYR A O 1
ATOM 1579 N N . PHE A 1 201 ? -4.346 -0.776 -5.420 1.00 67.56 201 PHE A N 1
ATOM 1580 C CA . PHE A 1 201 ? -3.168 0.076 -5.583 1.00 67.56 201 PHE A CA 1
ATOM 1581 C C . PHE A 1 201 ? -3.154 0.713 -6.977 1.00 67.56 201 PHE A C 1
ATOM 1583 O O . PHE A 1 201 ? -2.324 0.398 -7.832 1.00 67.56 201 PHE A O 1
ATOM 1590 N N . LEU A 1 202 ? -4.083 1.650 -7.197 1.00 58.75 202 LEU A N 1
ATOM 1591 C CA . LEU A 1 202 ? -4.167 2.441 -8.435 1.00 58.75 202 LEU A CA 1
ATOM 1592 C C . LEU A 1 202 ? -2.907 3.278 -8.704 1.00 58.75 202 LEU A C 1
ATOM 1594 O O . LEU A 1 202 ? -2.681 3.690 -9.843 1.00 58.75 202 LEU A O 1
ATOM 1598 N N . ASP A 1 203 ? -2.083 3.501 -7.682 1.00 59.53 203 ASP A N 1
ATOM 1599 C CA . ASP A 1 203 ? -0.778 4.156 -7.759 1.00 59.53 203 ASP A CA 1
ATOM 1600 C C . ASP A 1 203 ? 0.127 3.544 -8.814 1.00 59.53 203 ASP A C 1
ATOM 1602 O O . ASP A 1 203 ? 0.836 4.285 -9.491 1.00 59.53 203 ASP A O 1
ATOM 1606 N N . LEU A 1 204 ? 0.047 2.223 -9.007 1.00 59.03 204 LEU A N 1
ATOM 1607 C CA . LEU A 1 204 ? 0.814 1.553 -10.046 1.00 59.03 204 LEU A CA 1
ATOM 1608 C C . LEU A 1 204 ? 0.474 2.144 -11.407 1.00 59.03 204 LEU A C 1
ATOM 1610 O O . LEU A 1 204 ? 1.377 2.544 -12.118 1.00 59.03 204 LEU A O 1
ATOM 1614 N N . VAL A 1 205 ? -0.811 2.310 -11.731 1.00 59.06 205 VAL A N 1
ATOM 1615 C CA . VAL A 1 205 ? -1.248 2.814 -13.042 1.00 59.06 205 VAL A CA 1
ATOM 1616 C C . VAL A 1 205 ? -1.146 4.342 -13.146 1.00 59.06 205 VAL A C 1
ATOM 1618 O O . VAL A 1 205 ? -0.820 4.872 -14.208 1.00 59.06 205 VAL A O 1
ATOM 1621 N N . ARG A 1 206 ? -1.427 5.071 -12.059 1.00 57.16 206 ARG A N 1
ATOM 1622 C CA . ARG A 1 206 ? -1.534 6.541 -12.063 1.00 57.16 206 ARG A CA 1
ATOM 1623 C C . ARG A 1 206 ? -0.188 7.253 -11.925 1.00 57.16 206 ARG A C 1
ATOM 1625 O O . ARG A 1 206 ? -0.037 8.341 -12.474 1.00 57.16 206 ARG A O 1
ATOM 1632 N N . ALA A 1 207 ? 0.770 6.652 -11.222 1.00 56.28 207 ALA A N 1
ATOM 1633 C CA . ALA A 1 207 ? 2.116 7.192 -11.048 1.00 56.28 207 ALA A CA 1
ATOM 1634 C C . ALA A 1 207 ? 3.163 6.494 -11.935 1.00 56.28 207 ALA A C 1
ATOM 1636 O O . ALA A 1 207 ? 4.360 6.620 -11.671 1.00 56.28 207 ALA A O 1
ATOM 1637 N N . PHE A 1 208 ? 2.751 5.815 -13.019 1.00 57.25 208 PHE A N 1
ATOM 1638 C CA . PHE A 1 208 ? 3.685 5.492 -14.098 1.00 57.25 208 PHE A CA 1
ATOM 1639 C C . PHE A 1 208 ? 4.217 6.801 -14.681 1.00 57.25 208 PHE A C 1
ATOM 1641 O O . PHE A 1 208 ? 3.573 7.464 -15.496 1.00 57.25 208 PHE A O 1
ATOM 1648 N N . GLY A 1 209 ? 5.428 7.170 -14.272 1.00 51.53 209 GLY A N 1
ATOM 1649 C CA . GLY A 1 209 ? 6.234 8.118 -15.016 1.00 51.53 209 GLY A CA 1
ATOM 1650 C C . GLY A 1 209 ? 6.517 7.512 -16.384 1.00 51.53 209 GLY A C 1
ATOM 1651 O O . GLY A 1 209 ? 7.438 6.716 -16.537 1.00 51.53 209 GLY A O 1
ATOM 1652 N N . VAL A 1 210 ? 5.709 7.852 -17.386 1.00 52.16 210 VAL A N 1
ATOM 1653 C CA . VAL A 1 210 ? 6.021 7.482 -18.764 1.00 52.16 210 VAL A CA 1
ATOM 1654 C C . VAL A 1 210 ? 7.180 8.366 -19.202 1.00 52.16 210 VAL A C 1
ATOM 1656 O O . VAL A 1 210 ? 7.052 9.590 -19.229 1.00 52.16 210 VAL A O 1
ATOM 1659 N N . LEU A 1 211 ? 8.311 7.755 -19.552 1.00 54.62 211 LEU A N 1
ATOM 1660 C CA . LEU A 1 211 ? 9.408 8.448 -20.218 1.00 54.62 211 LEU A CA 1
ATOM 1661 C C . LEU A 1 211 ? 9.276 8.227 -21.731 1.00 54.62 211 LEU A C 1
ATOM 1663 O O . LEU A 1 211 ? 9.806 7.243 -22.250 1.00 54.62 211 LEU A O 1
ATOM 1667 N N . PRO A 1 212 ? 8.571 9.101 -22.474 1.00 62.31 212 PRO A N 1
ATOM 1668 C CA . PRO A 1 212 ? 8.584 9.011 -23.923 1.00 62.31 212 PRO A CA 1
ATOM 1669 C C . PRO A 1 212 ? 10.011 9.275 -24.411 1.00 62.31 212 PRO A C 1
ATOM 1671 O O . PRO A 1 212 ? 10.607 10.308 -24.103 1.00 62.31 212 PRO A O 1
ATOM 1674 N N . PHE A 1 213 ? 10.564 8.351 -25.192 1.00 64.50 213 PHE A N 1
ATOM 1675 C CA . PHE A 1 213 ? 11.886 8.511 -25.786 1.00 64.50 213 PHE A CA 1
ATOM 1676 C C . PHE A 1 213 ? 11.835 8.342 -27.303 1.00 64.50 213 PHE A C 1
ATOM 1678 O O . PHE A 1 213 ? 10.978 7.662 -27.865 1.00 64.50 213 PHE A O 1
ATOM 1685 N N . ASN A 1 214 ? 12.780 8.983 -27.988 1.00 80.56 214 ASN A N 1
ATOM 1686 C CA . ASN A 1 214 ? 12.945 8.835 -29.426 1.00 80.56 214 ASN A CA 1
ATOM 1687 C C . ASN A 1 214 ? 13.835 7.616 -29.702 1.00 80.56 214 ASN A C 1
ATOM 1689 O O . ASN A 1 214 ? 15.058 7.700 -29.564 1.00 80.56 214 ASN A O 1
ATOM 1693 N N . ALA A 1 215 ? 13.221 6.501 -30.105 1.00 78.44 215 ALA A N 1
ATOM 1694 C CA . ALA A 1 215 ? 13.926 5.252 -30.395 1.00 78.44 215 ALA A CA 1
ATOM 1695 C C . ALA A 1 215 ? 15.047 5.436 -31.432 1.00 78.44 215 ALA A C 1
ATOM 1697 O O . ALA A 1 215 ? 16.160 4.966 -31.224 1.00 78.44 215 ALA A O 1
ATOM 1698 N N . THR A 1 216 ? 14.813 6.222 -32.489 1.00 82.12 216 THR A N 1
ATOM 1699 C CA . THR A 1 216 ? 15.826 6.498 -33.522 1.00 82.12 216 THR A CA 1
ATOM 1700 C C . THR A 1 216 ? 17.053 7.204 -32.948 1.00 82.12 216 THR A C 1
ATOM 1702 O O . THR A 1 216 ? 18.185 6.862 -33.283 1.00 82.12 216 THR A O 1
ATOM 1705 N N . MET A 1 217 ? 16.852 8.184 -32.063 1.00 78.81 217 MET A N 1
ATOM 1706 C CA . MET A 1 217 ? 17.962 8.881 -31.410 1.00 78.81 217 MET A CA 1
ATOM 1707 C C . MET A 1 217 ? 18.662 8.016 -30.364 1.00 78.81 217 MET A C 1
ATOM 1709 O O . MET A 1 217 ? 19.878 8.130 -30.210 1.00 78.81 217 MET A O 1
ATOM 1713 N N . MET A 1 218 ? 17.921 7.169 -29.650 1.00 76.25 218 MET A N 1
ATOM 1714 C CA . MET A 1 218 ? 18.489 6.235 -28.683 1.00 76.25 218 MET A CA 1
ATOM 1715 C C . MET A 1 218 ? 19.387 5.211 -29.384 1.00 76.25 218 MET A C 1
ATOM 1717 O O . MET A 1 218 ? 20.533 5.029 -28.978 1.00 76.25 218 MET A O 1
ATOM 1721 N N . ASP A 1 219 ? 18.923 4.644 -30.497 1.00 80.44 219 ASP A N 1
ATOM 1722 C CA . ASP A 1 219 ? 19.682 3.676 -31.287 1.00 80.44 219 ASP A CA 1
ATOM 1723 C C . ASP A 1 219 ? 20.893 4.326 -31.976 1.00 80.44 219 ASP A C 1
ATOM 1725 O O . ASP A 1 219 ? 21.991 3.770 -31.964 1.00 80.44 219 ASP A O 1
ATOM 1729 N N . ALA A 1 220 ? 20.761 5.561 -32.475 1.00 81.75 220 ALA A N 1
ATOM 1730 C CA . ALA A 1 220 ? 21.891 6.315 -33.030 1.00 81.75 220 ALA A CA 1
ATOM 1731 C C . ALA A 1 220 ? 22.980 6.647 -31.987 1.00 81.75 220 ALA A C 1
ATOM 1733 O O . ALA A 1 220 ? 24.150 6.805 -32.340 1.00 81.75 220 ALA A O 1
ATOM 1734 N N . ASN A 1 221 ? 22.615 6.756 -30.705 1.00 78.12 221 ASN A N 1
ATOM 1735 C CA . ASN A 1 221 ? 23.543 7.035 -29.603 1.00 78.12 221 ASN A CA 1
ATOM 1736 C C . ASN A 1 221 ? 23.880 5.791 -28.766 1.00 78.12 221 ASN A C 1
ATOM 1738 O O . ASN A 1 221 ? 24.545 5.905 -27.733 1.00 78.12 221 ASN A O 1
ATOM 1742 N N . ALA A 1 222 ? 23.466 4.609 -29.219 1.00 72.44 222 ALA A N 1
ATOM 1743 C CA . ALA A 1 222 ? 23.511 3.375 -28.453 1.00 72.44 222 ALA A CA 1
ATOM 1744 C C . ALA A 1 222 ? 24.905 3.024 -27.922 1.00 72.44 222 ALA A C 1
ATOM 1746 O O . ALA A 1 222 ? 25.057 2.671 -26.756 1.00 72.44 222 ALA A O 1
ATOM 1747 N N . SER A 1 223 ? 25.944 3.212 -28.736 1.00 68.44 223 SER A N 1
ATOM 1748 C CA . SER A 1 223 ? 27.335 2.940 -28.354 1.00 68.44 223 SER A CA 1
ATOM 1749 C C . SER A 1 223 ? 27.866 3.844 -27.235 1.00 68.44 223 SER A C 1
ATOM 1751 O O . SER A 1 223 ? 28.796 3.457 -26.531 1.00 68.44 223 SER A O 1
ATOM 1753 N N . LYS A 1 224 ? 27.279 5.034 -27.051 1.00 72.25 224 LYS A N 1
ATOM 1754 C CA . LYS A 1 224 ? 27.631 5.974 -25.975 1.00 72.25 224 LYS A CA 1
ATOM 1755 C C . LYS A 1 224 ? 26.816 5.727 -24.707 1.00 72.25 224 LYS A C 1
ATOM 1757 O O . LYS A 1 224 ? 27.320 5.945 -23.612 1.00 72.25 224 LYS A O 1
ATOM 1762 N N . LEU A 1 225 ? 25.562 5.305 -24.866 1.00 66.19 225 LEU A N 1
ATOM 1763 C CA . LEU A 1 225 ? 24.603 5.150 -23.772 1.00 66.19 225 LEU A CA 1
ATOM 1764 C C . LEU A 1 225 ? 24.657 3.763 -23.118 1.00 66.19 225 LEU A C 1
ATOM 1766 O O . LEU A 1 225 ? 24.512 3.673 -21.904 1.00 66.19 225 LEU A O 1
ATOM 1770 N N . ALA A 1 226 ? 24.904 2.696 -23.885 1.00 64.19 226 ALA A N 1
ATOM 1771 C CA . ALA A 1 226 ? 24.890 1.320 -23.378 1.00 64.19 226 ALA A CA 1
ATOM 1772 C C . ALA A 1 226 ? 25.839 1.080 -22.184 1.00 64.19 226 ALA A C 1
ATOM 1774 O O . ALA A 1 226 ? 25.391 0.507 -21.189 1.00 64.19 226 ALA A O 1
ATOM 1775 N N . PRO A 1 227 ? 27.098 1.573 -22.191 1.00 63.03 227 PRO A N 1
ATOM 1776 C CA . PRO A 1 227 ? 27.990 1.395 -21.045 1.00 63.03 227 PRO A CA 1
ATOM 1777 C C . PRO A 1 227 ? 27.533 2.175 -19.807 1.00 63.03 227 PRO A C 1
ATOM 1779 O O . PRO A 1 227 ? 27.753 1.725 -18.688 1.00 63.03 227 PRO A O 1
ATOM 1782 N N . ALA A 1 228 ? 26.908 3.340 -20.007 1.00 62.25 228 ALA A N 1
ATOM 1783 C CA . ALA A 1 228 ? 26.497 4.237 -18.931 1.00 62.25 228 ALA A CA 1
ATOM 1784 C C . ALA A 1 228 ? 25.179 3.813 -18.266 1.00 62.25 228 ALA A C 1
ATOM 1786 O O . ALA A 1 228 ? 25.021 4.015 -17.067 1.00 62.25 228 ALA A O 1
ATOM 1787 N N . LEU A 1 229 ? 24.243 3.245 -19.032 1.00 59.19 229 LEU A N 1
ATOM 1788 C CA . LEU A 1 229 ? 22.913 2.874 -18.536 1.00 59.19 229 LEU A CA 1
ATOM 1789 C C . LEU A 1 229 ? 22.827 1.418 -18.072 1.00 59.19 229 LEU A C 1
ATOM 1791 O O . LEU A 1 229 ? 22.129 1.137 -17.106 1.00 59.19 229 LEU A O 1
ATOM 1795 N N . PHE A 1 230 ? 23.532 0.498 -18.736 1.00 58.94 230 PHE A N 1
ATOM 1796 C CA . PHE A 1 230 ? 23.321 -0.942 -18.538 1.00 58.94 230 PHE A CA 1
ATOM 1797 C C . PHE A 1 230 ? 24.591 -1.712 -18.166 1.00 58.94 230 PHE A C 1
ATOM 1799 O O . PHE A 1 230 ? 24.550 -2.933 -18.037 1.00 58.94 230 PHE A O 1
ATOM 1806 N N . GLY A 1 231 ? 25.736 -1.031 -18.027 1.00 57.47 231 GLY A N 1
ATOM 1807 C CA . GLY A 1 231 ? 27.007 -1.651 -17.631 1.00 57.47 231 GLY A CA 1
ATOM 1808 C C . GLY A 1 231 ? 27.521 -2.745 -18.581 1.00 57.47 231 GLY A C 1
ATOM 1809 O O . GLY A 1 231 ? 28.469 -3.449 -18.242 1.00 57.47 231 GLY A O 1
ATOM 1810 N N . ALA A 1 232 ? 26.918 -2.899 -19.765 1.00 58.66 232 ALA A N 1
ATOM 1811 C CA . ALA A 1 232 ? 27.190 -3.975 -20.710 1.00 58.66 232 ALA A CA 1
ATOM 1812 C C . ALA A 1 232 ? 27.201 -3.464 -22.157 1.00 58.66 232 ALA A C 1
ATOM 1814 O O . ALA A 1 232 ? 26.519 -2.505 -22.519 1.00 58.66 232 ALA A O 1
ATOM 1815 N N . THR A 1 233 ? 27.978 -4.130 -23.012 1.00 62.12 233 THR A N 1
ATOM 1816 C CA . THR A 1 233 ? 27.953 -3.902 -24.463 1.00 62.12 233 THR A CA 1
ATOM 1817 C C . THR A 1 233 ? 26.689 -4.536 -25.055 1.00 62.12 233 THR A C 1
ATOM 1819 O O . THR A 1 233 ? 26.216 -5.560 -24.558 1.00 62.12 233 THR A O 1
ATOM 1822 N N . LEU A 1 234 ? 26.100 -3.923 -26.083 1.00 63.31 234 LEU A N 1
ATOM 1823 C CA . LEU A 1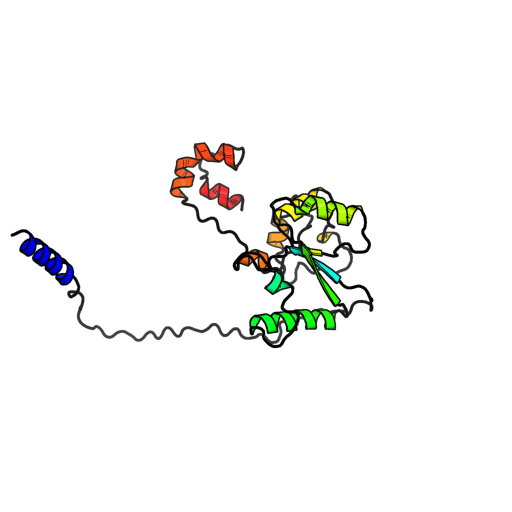 234 ? 24.969 -4.507 -26.820 1.00 63.31 234 LEU A CA 1
ATOM 1824 C C . LEU A 1 234 ? 25.410 -5.775 -27.546 1.00 63.31 234 LEU A C 1
ATOM 1826 O O . LEU A 1 234 ? 26.504 -5.799 -28.120 1.00 63.31 234 LEU A O 1
ATOM 1830 N N . ALA A 1 235 ? 24.571 -6.812 -27.527 1.00 68.00 235 ALA A N 1
ATOM 1831 C CA . ALA A 1 235 ? 24.813 -7.986 -28.348 1.00 68.00 235 ALA A CA 1
ATOM 1832 C C . ALA A 1 235 ? 24.679 -7.624 -29.838 1.00 68.00 235 ALA A C 1
ATOM 1834 O O . ALA A 1 235 ? 24.001 -6.667 -30.220 1.00 68.00 235 ALA A O 1
ATOM 1835 N N . ALA A 1 236 ? 25.347 -8.382 -30.708 1.00 65.25 236 ALA A N 1
ATOM 1836 C CA . ALA A 1 236 ? 25.264 -8.148 -32.145 1.00 65.25 236 ALA A CA 1
ATOM 1837 C C . ALA A 1 236 ? 23.815 -8.334 -32.636 1.00 65.25 236 ALA A C 1
ATOM 1839 O O . ALA A 1 236 ? 23.260 -9.423 -32.522 1.00 65.25 236 ALA A O 1
ATOM 1840 N N . GLY A 1 237 ? 23.232 -7.275 -33.207 1.00 68.81 237 GLY A N 1
ATOM 1841 C CA . GLY A 1 237 ? 21.862 -7.276 -33.736 1.00 68.81 237 GLY A CA 1
ATOM 1842 C C . GLY A 1 237 ? 20.786 -6.790 -32.760 1.00 68.81 237 GLY A C 1
ATOM 1843 O O . GLY A 1 237 ? 19.635 -6.668 -33.163 1.00 68.81 237 GLY A O 1
ATOM 1844 N N . GLU A 1 238 ? 21.148 -6.474 -31.518 1.00 72.12 238 GLU A N 1
ATOM 1845 C CA . GLU A 1 238 ? 20.237 -5.933 -30.508 1.00 72.12 238 GLU A CA 1
ATOM 1846 C C . GLU A 1 238 ? 20.244 -4.394 -30.550 1.00 72.12 238 GLU A C 1
ATOM 1848 O O . GLU A 1 238 ? 21.311 -3.769 -30.586 1.00 72.12 238 GLU A O 1
ATOM 1853 N N . THR A 1 239 ? 19.066 -3.763 -30.561 1.00 73.44 239 THR A N 1
ATOM 1854 C CA . THR A 1 239 ? 18.947 -2.299 -30.459 1.00 73.44 239 THR A CA 1
ATOM 1855 C C . THR A 1 239 ? 18.815 -1.871 -28.997 1.00 73.44 239 THR A C 1
ATOM 1857 O O . THR A 1 239 ? 18.368 -2.639 -28.144 1.00 73.44 239 THR A O 1
ATOM 1860 N N . MET A 1 240 ? 19.193 -0.629 -28.680 1.00 66.62 240 MET A N 1
ATOM 1861 C CA . MET A 1 240 ? 19.030 -0.111 -27.313 1.00 66.62 240 MET A CA 1
ATOM 1862 C C . MET A 1 240 ? 17.567 0.040 -26.946 1.00 66.62 240 MET A C 1
ATOM 1864 O O . MET A 1 240 ? 17.201 -0.211 -25.805 1.00 66.62 240 MET A O 1
ATOM 1868 N N . SER A 1 241 ? 16.744 0.437 -27.916 1.00 67.56 241 SER A N 1
ATOM 1869 C CA . SER A 1 241 ? 15.298 0.498 -27.748 1.00 67.56 241 SER A CA 1
ATOM 1870 C C . SER A 1 241 ? 14.721 -0.857 -27.330 1.00 67.56 241 SER A C 1
ATOM 1872 O O . SER A 1 241 ? 13.943 -0.912 -26.385 1.00 67.56 241 SER A O 1
ATOM 1874 N N . GLN A 1 242 ? 15.153 -1.950 -27.961 1.00 67.44 242 GLN A N 1
ATOM 1875 C CA . GLN A 1 242 ? 14.680 -3.294 -27.638 1.00 67.44 242 GLN A CA 1
ATOM 1876 C C . GLN A 1 242 ? 15.144 -3.750 -26.251 1.00 67.44 242 GLN A C 1
ATOM 1878 O O . GLN A 1 242 ? 14.327 -4.167 -25.439 1.00 67.44 242 GLN A O 1
ATOM 1883 N N . ARG A 1 243 ? 16.423 -3.539 -25.927 1.00 64.94 243 ARG A N 1
ATOM 1884 C CA . ARG A 1 243 ? 16.976 -3.878 -24.610 1.00 64.94 243 ARG A CA 1
ATOM 1885 C C . ARG A 1 243 ? 16.378 -3.056 -23.464 1.00 64.94 243 ARG A C 1
ATOM 1887 O O . ARG A 1 243 ? 16.277 -3.546 -22.346 1.00 64.94 243 ARG A O 1
ATOM 1894 N N . PHE A 1 244 ? 15.988 -1.809 -23.732 1.00 60.91 244 PHE A N 1
ATOM 1895 C CA . PHE A 1 244 ? 15.259 -0.978 -22.776 1.00 60.91 244 PHE A CA 1
ATOM 1896 C C . PHE A 1 244 ? 13.875 -1.565 -22.469 1.00 60.91 244 PHE A C 1
ATOM 1898 O O . PHE A 1 244 ? 13.493 -1.593 -21.308 1.00 60.91 244 PHE A O 1
ATOM 1905 N N . PHE A 1 245 ? 13.152 -2.071 -23.475 1.00 60.34 245 PHE A N 1
ATOM 1906 C CA . PHE A 1 245 ? 11.862 -2.738 -23.258 1.00 60.34 245 PHE A CA 1
ATOM 1907 C C . PHE A 1 245 ? 11.989 -4.099 -22.575 1.00 60.34 245 PHE A C 1
ATOM 1909 O O . PHE A 1 245 ? 11.098 -4.459 -21.825 1.00 60.34 245 PHE A O 1
ATOM 1916 N N . ASP A 1 246 ? 13.079 -4.834 -22.790 1.00 58.81 246 ASP A N 1
ATOM 1917 C CA . ASP A 1 246 ? 13.309 -6.103 -22.085 1.00 58.81 246 ASP A CA 1
ATOM 1918 C C . ASP A 1 246 ? 13.717 -5.897 -20.609 1.00 58.81 246 ASP A C 1
ATOM 1920 O O . ASP A 1 246 ? 13.677 -6.834 -19.813 1.00 58.81 246 ASP A O 1
ATOM 1924 N N . PHE A 1 247 ? 14.147 -4.683 -20.243 1.00 50.50 247 PHE A N 1
ATOM 1925 C CA . PHE A 1 247 ? 14.546 -4.314 -18.880 1.00 50.50 247 PHE A CA 1
ATOM 1926 C C . PHE A 1 247 ? 13.391 -3.750 -18.031 1.00 50.50 247 PHE A C 1
ATOM 1928 O O . PHE A 1 247 ? 13.494 -3.761 -16.804 1.00 50.50 247 PHE A O 1
ATOM 1935 N N . VAL A 1 248 ? 12.331 -3.236 -18.665 1.00 48.38 248 VAL A N 1
ATOM 1936 C CA . VAL A 1 248 ? 11.142 -2.644 -18.017 1.00 48.38 248 VAL A CA 1
ATOM 1937 C C . VAL A 1 248 ? 10.004 -3.654 -17.990 1.00 48.38 248 VAL A C 1
ATOM 1939 O O . VAL A 1 248 ? 9.384 -3.795 -16.914 1.00 48.38 248 VAL A O 1
#

Solvent-accessible surface area (backbone atoms only — not comparable to full-atom values): 15676 Å² total; per-residue (Å²): 113,80,71,59,56,56,52,55,55,54,53,60,66,65,65,76,77,79,84,85,82,75,84,88,68,85,76,78,81,74,75,75,69,77,71,70,77,71,74,72,76,66,88,70,82,67,80,71,71,80,76,72,55,49,77,84,56,97,63,61,52,31,36,32,30,60,47,29,87,82,46,66,87,87,66,52,51,51,60,74,68,70,27,50,98,56,62,73,97,54,53,77,65,40,31,52,36,28,54,51,53,52,51,50,27,67,52,34,50,41,51,79,40,81,42,70,42,84,80,86,58,91,70,63,50,22,65,53,52,40,50,38,54,74,66,61,45,96,80,49,62,77,40,79,53,65,61,67,68,24,52,50,56,23,45,78,71,63,63,55,68,48,60,76,73,58,81,76,79,85,70,64,71,85,45,87,58,46,39,50,68,59,36,37,71,73,20,94,79,61,79,50,28,75,65,89,55,29,73,83,50,52,56,66,74,73,65,56,80,77,78,89,72,61,51,70,62,44,45,75,41,27,90,71,44,33,57,76,77,66,75,40,81,74,58,95,92,57,50,50,56,56,54,51,60,76,72,106

Sequence (248 aa):
MKRLTVLLLLLAILATGLASCGPKKPATTETTTENESEYTTDKDVDKGREVRALPASDRSFKIEMSDFRNAEKDSKNDIYLAGPDAREGVSSIGQKIYDRNKRAEELLGVSVEYLYWDQYGWEAQAPEIYKLVSTKAADAPDVFVNMIFDLGNATMQGCFKDLWSIPGSYFDFNAEGWMTDWMKNMSLTGDRAYILAGDYFLDLVRAFGVLPFNATMMDANASKLAPALFGATLAAGETMSQRFFDFV